Protein 5IDM (pdb70)

Sequence (354 aa):
VQREVLDLGELISEFEVLLRRLLREDVKLITDYGRDLPQVRADKSQLETAVMNLAVNARDAVRAAKGGGVVRIRTARLTRDEAIQLGFPAADGDTAFIEVSDDGPGIPPDVMGKIFDPFFTTKPVGEGTGLGLATVYGIVKQSDGWIHVHSRPNEGAAFRIFLPVYEAPAALEHHHHREVLDLGELISEFEVLLRRLLREDVKLITDYGRDLPQVRADKSQLETAVMNLAVNARDAVRAAKGGGVVRIRTARLTRDEAIQLGFPAADGDTAFIEVSDDGPGIPPDVMGKIFDPFFTTKPVGEGTGLGLATVYGIVKQSDGWIHVHSRPNEGAAFRIFLPVYEAPAALEHHHHHH

Nearest PDB structures (foldseek):
  5idm-assembly2_B  TM=9.413E-01  e=2.848E-35  Caulobacter vibrioides
  5idj-assembly1_A-2  TM=9.824E-01  e=1.987E-29  Caulobacter vibrioides
  8vc9-assembly3_F  TM=8.739E-01  e=3.505E-14  Leptospira interrogans serovar Copenhageni
  8vc9-assembly1_B  TM=8.749E-01  e=7.763E-14  Leptospira interrogans serovar Copenhageni
  8vc9-assembly3_E  TM=8.472E-01  e=2.065E-13  Leptospira interrogans serovar Copenhageni

Structure (mmCIF, N/CA/C/O backbone):
data_5IDM
#
_entry.id   5IDM
#
_cell.length_a   56.280
_cell.length_b   62.110
_cell.length_c   103.890
_cell.angle_alpha   90.000
_cell.angle_beta   90.000
_cell.angle_gamma   90.000
#
_symmetry.space_group_name_H-M   'P 21 21 21'
#
loop_
_entity.id
_entity.type
_entity.pdbx_description
1 polymer 'Cell cycle histidine kinase CckA'
2 non-polymer 'PHOSPHOAMINOPHOSPHONIC ACID-ADENYLATE ESTER'
3 non-polymer 'MAGNESIUM ION'
4 non-polymer "9,9'-[(2R,3R,3aS,5S,7aR,9R,10R,10aS,12S,14aR)-3,5,10,12-tetrahydroxy-5,12-dioxidooctahydro-2H,7H-difuro[3,2-d:3',2'-j][1,3,7,9,2,8]tetraoxadiphosphacyclododecine-2,9-diyl]bis(2-amino-1,9-dihydro-6H-purin-6-one)"
5 water water
#
loop_
_atom_site.group_PDB
_atom_site.id
_atom_site.type_symbol
_atom_site.label_atom_id
_atom_site.label_alt_id
_atom_site.label_comp_id
_atom_site.label_asym_id
_atom_site.label_entity_id
_atom_site.label_seq_id
_atom_site.pdbx_PDB_ins_code
_atom_site.Cartn_x
_atom_site.Cartn_y
_atom_site.Cartn_z
_atom_site.occupancy
_atom_site.B_iso_or_equiv
_atom_site.auth_seq_id
_atom_site.auth_comp_id
_atom_site.auth_asym_id
_atom_site.auth_atom_id
_atom_site.pdbx_PDB_model_num
ATOM 1 N N . VAL A 1 1 ? 1.365 -12.623 -17.939 1.00 48.10 378 VAL A N 1
ATOM 2 C CA . VAL A 1 1 ? 2.784 -12.585 -18.416 1.00 48.59 378 VAL A CA 1
ATOM 3 C C . VAL A 1 1 ? 2.905 -11.662 -19.625 1.00 46.40 378 VAL A C 1
ATOM 4 O O . VAL A 1 1 ? 2.194 -11.832 -20.614 1.00 46.69 378 VAL A O 1
ATOM 8 N N . GLN A 1 2 ? 3.819 -10.697 -19.525 1.00 43.62 379 GLN A N 1
ATOM 9 C CA . GLN A 1 2 ? 4.088 -9.721 -20.577 1.00 40.75 379 GLN A CA 1
ATOM 10 C C . GLN A 1 2 ? 5.572 -9.834 -20.939 1.00 35.40 379 GLN A C 1
ATOM 11 O O . GLN A 1 2 ? 6.387 -8.985 -20.577 1.00 33.87 379 GLN A O 1
ATOM 17 N N . ARG A 1 3 ? 5.923 -10.925 -21.613 1.00 31.45 380 ARG A N 1
ATOM 18 C CA . ARG A 1 3 ? 7.305 -11.128 -22.070 1.00 29.88 380 ARG A CA 1
ATOM 19 C C . ARG A 1 3 ? 7.732 -10.081 -23.064 1.00 26.74 380 ARG A C 1
ATOM 20 O O . ARG A 1 3 ? 6.969 -9.747 -23.970 1.00 25.61 380 ARG A O 1
ATOM 28 N N . GLU A 1 4 ? 8.964 -9.608 -22.916 1.00 23.84 381 GLU A N 1
ATOM 29 C CA . GLU A 1 4 ? 9.574 -8.729 -23.897 1.00 22.82 381 GLU A CA 1
ATOM 30 C C . GLU A 1 4 ? 11.064 -9.015 -24.008 1.00 21.56 381 GLU A C 1
ATOM 31 O O . GLU A 1 4 ? 11.653 -9.689 -23.149 1.00 20.06 381 GLU A O 1
ATOM 37 N N . VAL A 1 5 ? 11.661 -8.493 -25.077 1.00 20.27 382 VAL A N 1
ATOM 38 C CA . VAL A 1 5 ? 13.101 -8.578 -25.297 1.00 19.58 382 VAL A CA 1
ATOM 39 C C . VAL A 1 5 ? 13.752 -7.491 -24.448 1.00 19.07 382 VAL A C 1
ATOM 40 O O . VAL A 1 5 ? 13.401 -6.320 -24.558 1.00 18.08 382 VAL A O 1
ATOM 44 N N . LEU A 1 6 ? 14.698 -7.897 -23.605 1.00 18.45 383 LEU A N 1
ATOM 45 C CA . LEU A 1 6 ? 15.318 -7.021 -22.613 1.00 19.00 383 LEU A CA 1
ATOM 46 C C . LEU A 1 6 ? 16.821 -7.085 -22.733 1.00 18.94 383 LEU A C 1
ATOM 47 O O . LEU A 1 6 ? 17.375 -8.185 -22.797 1.00 18.99 383 LEU A O 1
ATOM 52 N N . ASP A 1 7 ? 17.486 -5.921 -22.721 1.00 19.58 384 ASP A N 1
ATOM 53 C CA . ASP A 1 7 ? 18.941 -5.890 -22.563 1.00 19.97 384 ASP A CA 1
ATOM 54 C C . ASP A 1 7 ? 19.250 -6.109 -21.089 1.00 19.53 384 ASP A C 1
ATOM 55 O O . ASP A 1 7 ? 18.778 -5.360 -20.238 1.00 18.23 384 ASP A O 1
ATOM 60 N N . LEU A 1 8 ? 20.068 -7.121 -20.806 1.00 19.27 385 LEU A N 1
ATOM 61 C CA . LEU A 1 8 ? 20.363 -7.541 -19.438 1.00 19.51 385 LEU A CA 1
ATOM 62 C C . LEU A 1 8 ? 21.065 -6.439 -18.650 1.00 19.23 385 LEU A C 1
ATOM 63 O O . LEU A 1 8 ? 20.780 -6.249 -17.472 1.00 18.36 385 LEU A O 1
ATOM 68 N N . GLY A 1 9 ? 21.979 -5.727 -19.310 1.00 19.20 386 GLY A N 1
ATOM 69 C CA . GLY A 1 9 ? 22.698 -4.604 -18.708 1.00 19.26 386 GLY A CA 1
ATOM 70 C C . GLY A 1 9 ? 21.803 -3.450 -18.340 1.00 19.11 386 GLY A C 1
ATOM 71 O O . GLY A 1 9 ? 21.901 -2.923 -17.239 1.00 18.00 386 GLY A O 1
ATOM 72 N N . GLU A 1 10 ? 20.927 -3.065 -19.265 1.00 19.72 387 GLU A N 1
ATOM 73 C CA . GLU A 1 10 ? 19.979 -1.979 -19.020 1.00 20.20 387 GLU A CA 1
ATOM 74 C C . GLU A 1 10 ? 19.016 -2.344 -17.896 1.00 18.94 387 GLU A C 1
ATOM 75 O O . GLU A 1 10 ? 18.740 -1.537 -17.021 1.00 17.85 387 GLU A O 1
ATOM 81 N N . LEU A 1 11 ? 18.533 -3.580 -17.917 1.00 18.63 388 LEU A N 1
ATOM 82 C CA . LEU A 1 11 ? 17.611 -4.090 -16.903 1.00 18.48 388 LEU A CA 1
ATOM 83 C C . LEU A 1 11 ? 18.148 -3.914 -15.488 1.00 18.12 388 LEU A C 1
ATOM 84 O O . LEU A 1 11 ? 17.462 -3.378 -14.628 1.00 17.70 388 LEU A O 1
ATOM 89 N N . ILE A 1 12 ? 19.369 -4.379 -15.254 1.00 18.20 389 ILE A N 1
ATOM 90 C CA . ILE A 1 12 ? 19.960 -4.348 -13.913 1.00 19.16 389 ILE A CA 1
ATOM 91 C C . ILE A 1 12 ? 20.425 -2.937 -13.547 1.00 19.86 389 ILE A C 1
ATOM 92 O O . ILE A 1 12 ? 20.089 -2.450 -12.463 1.00 21.65 389 ILE A O 1
ATOM 97 N N . SER A 1 13 ? 21.145 -2.262 -14.448 1.00 20.37 390 SER A N 1
ATOM 98 C CA . SER A 1 13 ? 21.658 -0.912 -14.163 1.00 21.60 390 SER A CA 1
ATOM 99 C C . SER A 1 13 ? 20.561 0.096 -13.844 1.00 21.87 390 SER A C 1
ATOM 100 O O . SER A 1 13 ? 20.695 0.875 -12.901 1.00 21.95 390 SER A O 1
ATOM 103 N N . GLU A 1 14 ? 19.467 0.064 -14.596 1.00 22.29 391 GLU A N 1
ATOM 104 C CA . GLU A 1 14 ? 18.350 0.953 -14.308 1.00 23.58 391 GLU A CA 1
ATOM 105 C C . GLU A 1 14 ? 17.692 0.599 -12.973 1.00 23.83 391 GLU A C 1
ATOM 106 O O . GLU A 1 14 ? 17.349 1.473 -12.197 1.00 26.23 391 GLU A O 1
ATOM 112 N N . PHE A 1 15 ? 17.564 -0.686 -12.691 1.00 23.33 392 PHE A N 1
ATOM 113 C CA . PHE A 1 15 ? 16.921 -1.141 -11.474 1.00 23.54 392 PHE A CA 1
ATOM 114 C C . PHE A 1 15 ? 17.784 -0.924 -10.230 1.00 23.32 392 PHE A C 1
ATOM 115 O O . PHE A 1 15 ? 17.253 -0.692 -9.144 1.00 21.53 392 PHE A O 1
ATOM 123 N N . GLU A 1 16 ? 19.105 -1.016 -10.414 1.00 24.14 393 GLU A N 1
ATOM 124 C CA . GLU A 1 16 ? 20.115 -0.729 -9.380 1.00 24.46 393 GLU A CA 1
ATOM 125 C C . GLU A 1 16 ? 19.872 0.573 -8.634 1.00 25.03 393 GLU A C 1
ATOM 126 O O . GLU A 1 16 ? 20.042 0.631 -7.424 1.00 24.38 393 GLU A O 1
ATOM 132 N N . VAL A 1 17 ? 19.463 1.615 -9.352 1.00 25.87 394 VAL A N 1
ATOM 133 C CA . VAL A 1 17 ? 19.247 2.927 -8.748 1.00 26.05 394 VAL A CA 1
ATOM 134 C C . VAL A 1 17 ? 18.106 2.835 -7.731 1.00 25.43 394 VAL A C 1
ATOM 135 O O . VAL A 1 17 ? 18.219 3.319 -6.611 1.00 24.35 394 VAL A O 1
ATOM 139 N N . LEU A 1 18 ? 17.012 2.190 -8.132 1.00 25.54 395 LEU A N 1
ATOM 140 C CA . LEU A 1 18 ? 15.839 1.985 -7.282 1.00 25.11 395 LEU A CA 1
ATOM 141 C C . LEU A 1 18 ? 16.191 1.055 -6.095 1.00 24.03 395 LEU A C 1
ATOM 142 O O . LEU A 1 18 ? 15.782 1.267 -4.950 1.00 23.38 395 LEU A O 1
ATOM 147 N N . LEU A 1 19 ? 17.010 0.048 -6.368 1.00 23.67 396 LEU A N 1
ATOM 148 C CA . LEU A 1 19 ? 17.409 -0.913 -5.346 1.00 23.45 396 LEU A CA 1
ATOM 149 C C . LEU A 1 19 ? 18.253 -0.262 -4.242 1.00 22.84 396 LEU A C 1
ATOM 150 O O . LEU A 1 19 ? 18.067 -0.554 -3.067 1.00 20.97 396 LEU A O 1
ATOM 155 N N . ARG A 1 20 ? 19.166 0.619 -4.635 1.00 22.77 397 ARG A N 1
ATOM 156 C CA . ARG A 1 20 ? 19.987 1.394 -3.693 1.00 23.63 397 ARG A CA 1
ATOM 157 C C . ARG A 1 20 ? 19.165 2.251 -2.741 1.00 24.60 397 ARG A C 1
ATOM 158 O O . ARG A 1 20 ? 19.555 2.404 -1.586 1.00 24.65 397 ARG A O 1
ATOM 166 N N . ARG A 1 21 ? 18.043 2.797 -3.223 1.00 25.45 398 ARG A N 1
ATOM 167 C CA . ARG A 1 21 ? 17.080 3.504 -2.362 1.00 26.31 398 ARG A CA 1
ATOM 168 C C . ARG A 1 21 ? 16.429 2.584 -1.347 1.00 26.33 398 ARG A C 1
ATOM 169 O O . ARG A 1 21 ? 16.265 2.958 -0.191 1.00 28.18 398 ARG A O 1
ATOM 177 N N . LEU A 1 22 ? 16.031 1.397 -1.791 1.00 25.85 399 LEU A N 1
ATOM 178 C CA . LEU A 1 22 ? 15.410 0.411 -0.917 1.00 25.79 399 LEU A CA 1
ATOM 179 C C . LEU A 1 22 ? 16.376 -0.052 0.185 1.00 25.74 399 LEU A C 1
ATOM 180 O O . LEU A 1 22 ? 15.982 -0.153 1.341 1.00 24.52 399 LEU A O 1
ATOM 185 N N . LEU A 1 23 ? 17.634 -0.308 -0.181 1.00 24.81 400 LEU A N 1
ATOM 186 C CA . LEU A 1 23 ? 18.655 -0.792 0.754 1.00 24.92 400 LEU A CA 1
ATOM 187 C C . LEU A 1 23 ? 19.329 0.299 1.625 1.00 24.66 400 LEU A C 1
ATOM 188 O O . LEU A 1 23 ? 19.864 -0.044 2.670 1.00 25.97 400 LEU A O 1
ATOM 193 N N . ARG A 1 24 ? 19.352 1.571 1.193 1.00 24.07 401 ARG A N 1
ATOM 194 C CA . ARG A 1 24 ? 19.934 2.687 1.981 1.00 22.99 401 ARG A CA 1
ATOM 195 C C . ARG A 1 24 ? 21.451 2.445 2.177 1.00 22.40 401 ARG A C 1
ATOM 196 O O . ARG A 1 24 ? 22.111 2.049 1.214 1.00 22.22 401 ARG A O 1
ATOM 204 N N . GLU A 1 25 ? 22.005 2.682 3.376 1.00 20.80 402 GLU A N 1
ATOM 205 C CA . GLU A 1 25 ? 23.359 2.181 3.726 1.00 20.62 402 GLU A CA 1
ATOM 206 C C . GLU A 1 25 ? 23.325 0.984 4.684 1.00 20.19 402 GLU A C 1
ATOM 207 O O . GLU A 1 25 ? 24.195 0.857 5.525 1.00 19.58 402 GLU A O 1
ATOM 213 N N . ASP A 1 26 ? 22.377 0.063 4.508 1.00 19.32 403 ASP A N 1
ATOM 214 C CA . ASP A 1 26 ? 22.326 -1.151 5.328 1.00 19.23 403 ASP A CA 1
ATOM 215 C C . ASP A 1 26 ? 23.439 -2.096 4.865 1.00 17.78 403 ASP A C 1
ATOM 216 O O . ASP A 1 26 ? 23.911 -2.941 5.626 1.00 17.29 403 ASP A O 1
ATOM 221 N N . VAL A 1 27 ? 23.828 -1.950 3.600 1.00 16.25 404 VAL A N 1
ATOM 222 C CA . VAL A 1 27 ? 24.830 -2.777 2.969 1.00 16.03 404 VAL A CA 1
ATOM 223 C C . VAL A 1 27 ? 25.621 -1.865 2.028 1.00 15.48 404 VAL A C 1
ATOM 224 O O . VAL A 1 27 ? 25.153 -0.794 1.641 1.00 15.28 404 VAL A O 1
ATOM 228 N N . LYS A 1 28 ? 26.815 -2.310 1.693 1.00 15.05 405 LYS A N 1
ATOM 229 C CA . LYS A 1 28 ? 27.554 -1.799 0.558 1.00 15.51 405 LYS A CA 1
ATOM 230 C C . LYS A 1 28 ? 27.137 -2.636 -0.641 1.00 14.65 405 LYS A C 1
ATOM 231 O O . LYS A 1 28 ? 27.473 -3.816 -0.697 1.00 13.85 405 LYS A O 1
ATOM 237 N N . LEU A 1 29 ? 26.416 -2.032 -1.595 1.00 13.96 406 LEU A N 1
ATOM 238 C CA . LEU A 1 29 ? 25.925 -2.766 -2.757 1.00 14.09 406 LEU A CA 1
ATOM 239 C C . LEU A 1 29 ? 26.927 -2.519 -3.873 1.00 14.19 406 LEU A C 1
ATOM 240 O O . LEU A 1 29 ? 27.131 -1.370 -4.255 1.00 14.43 406 LEU A O 1
ATOM 245 N N . ILE A 1 30 ? 27.522 -3.585 -4.398 1.00 13.99 407 ILE A N 1
ATOM 246 C CA . ILE A 1 30 ? 28.488 -3.489 -5.492 1.00 14.12 407 ILE A CA 1
ATOM 247 C C . ILE A 1 30 ? 27.958 -4.195 -6.740 1.00 14.38 407 ILE A C 1
ATOM 248 O O . ILE A 1 30 ? 27.016 -5.026 -6.706 1.00 13.64 407 ILE A O 1
ATOM 253 N N . THR A 1 31 ? 28.533 -3.793 -7.861 1.00 15.48 408 THR A N 1
ATOM 254 C CA . THR A 1 31 ? 28.228 -4.417 -9.127 1.00 16.65 408 THR A CA 1
ATOM 255 C C . THR A 1 31 ? 29.435 -4.854 -9.904 1.00 17.07 408 THR A C 1
ATOM 256 O O . THR A 1 31 ? 30.551 -4.355 -9.742 1.00 16.73 408 THR A O 1
ATOM 260 N N . ASP A 1 32 ? 29.141 -5.726 -10.844 1.00 17.54 409 ASP A N 1
ATOM 261 C CA . ASP A 1 32 ? 30.105 -6.291 -11.734 1.00 18.58 409 ASP A CA 1
ATOM 262 C C . ASP A 1 32 ? 29.289 -6.631 -12.991 1.00 18.92 409 ASP A C 1
ATOM 263 O O . ASP A 1 32 ? 28.554 -7.609 -13.008 1.00 18.40 409 ASP A O 1
ATOM 268 N N . TYR A 1 33 ? 29.364 -5.745 -13.987 1.00 18.97 410 TYR A N 1
ATOM 269 C CA . TYR A 1 33 ? 28.701 -5.913 -15.280 1.00 20.05 410 TYR A CA 1
ATOM 270 C C . TYR A 1 33 ? 29.737 -6.448 -16.218 1.00 19.48 410 TYR A C 1
ATOM 271 O O . TYR A 1 33 ? 30.768 -5.813 -16.422 1.00 19.04 410 TYR A O 1
ATOM 280 N N . GLY A 1 34 ? 29.470 -7.618 -16.784 1.00 19.41 411 GLY A N 1
ATOM 281 C CA . GLY A 1 34 ? 30.326 -8.178 -17.814 1.00 19.68 411 GLY A CA 1
ATOM 282 C C . GLY A 1 34 ? 30.224 -7.379 -19.100 1.00 20.50 411 GLY A C 1
ATOM 283 O O . GLY A 1 34 ? 29.355 -6.521 -19.245 1.00 19.59 411 GLY A O 1
ATOM 284 N N . ARG A 1 35 ? 31.129 -7.662 -20.032 1.00 22.51 412 ARG A N 1
ATOM 285 C CA . ARG A 1 35 ? 31.109 -7.029 -21.348 1.00 24.31 412 ARG A CA 1
ATOM 286 C C . ARG A 1 35 ? 30.207 -7.821 -22.299 1.00 22.97 412 ARG A C 1
ATOM 287 O O . ARG A 1 35 ? 29.965 -9.020 -22.097 1.00 22.38 412 ARG A O 1
ATOM 295 N N . ASP A 1 36 ? 29.720 -7.139 -23.337 1.00 22.73 413 ASP A N 1
ATOM 296 C CA . ASP A 1 36 ? 28.948 -7.769 -24.424 1.00 22.89 413 ASP A CA 1
ATOM 297 C C . ASP A 1 36 ? 27.766 -8.557 -23.841 1.00 20.70 413 ASP A C 1
ATOM 298 O O . ASP A 1 36 ? 27.594 -9.752 -24.108 1.00 20.74 413 ASP A O 1
ATOM 303 N N . LEU A 1 37 ? 26.962 -7.874 -23.029 1.00 18.75 414 LEU A N 1
ATOM 304 C CA . LEU A 1 37 ? 25.879 -8.535 -22.315 1.00 17.84 414 LEU A CA 1
ATOM 305 C C . LEU A 1 37 ? 24.788 -8.935 -23.299 1.00 17.22 414 LEU A C 1
ATOM 306 O O . LEU A 1 37 ? 24.518 -8.201 -24.248 1.00 17.05 414 LEU A O 1
ATOM 311 N N . PRO A 1 38 ? 24.173 -10.108 -23.089 1.00 17.11 415 PRO A N 1
ATOM 312 C CA . PRO A 1 38 ? 23.162 -10.590 -24.023 1.00 16.99 415 PRO A CA 1
ATOM 313 C C . PRO A 1 38 ? 21.801 -9.946 -23.783 1.00 17.24 415 PRO A C 1
ATOM 314 O O . PRO A 1 38 ? 21.593 -9.291 -22.760 1.00 16.89 415 PRO A O 1
ATOM 318 N N . GLN A 1 39 ? 20.896 -10.147 -24.738 1.00 17.04 416 GLN A N 1
ATOM 319 C CA . GLN A 1 39 ? 19.484 -9.909 -24.543 1.00 17.05 416 GLN A CA 1
ATOM 320 C C . GLN A 1 39 ? 18.851 -11.190 -24.000 1.00 16.35 416 GLN A C 1
ATOM 321 O O . GLN A 1 39 ? 19.374 -12.291 -24.216 1.00 16.63 416 GLN A O 1
ATOM 327 N N . VAL A 1 40 ? 17.724 -11.033 -23.307 1.00 15.61 417 VAL A N 1
ATOM 328 C CA . VAL A 1 40 ? 16.891 -12.143 -22.844 1.00 15.25 417 VAL A CA 1
ATOM 329 C C . VAL A 1 40 ? 15.424 -11.828 -23.141 1.00 15.52 417 VAL A C 1
ATOM 330 O O . VAL A 1 40 ? 15.083 -10.677 -23.418 1.00 15.41 417 VAL A O 1
ATOM 334 N N . ARG A 1 41 ? 14.572 -12.851 -23.099 1.00 16.20 418 ARG A N 1
ATOM 335 C CA . ARG A 1 41 ? 13.125 -12.680 -23.224 1.00 16.83 418 ARG A CA 1
ATOM 336 C C . ARG A 1 41 ? 12.485 -13.068 -21.917 1.00 15.97 418 ARG A C 1
ATOM 337 O O . ARG A 1 41 ? 12.555 -14.225 -21.495 1.00 14.93 418 ARG A O 1
ATOM 345 N N . ALA A 1 42 ? 11.859 -12.090 -21.274 1.00 15.21 419 ALA A N 1
ATOM 346 C CA . ALA A 1 42 ? 11.273 -12.295 -19.970 1.00 14.70 419 ALA A CA 1
ATOM 347 C C . ALA A 1 42 ? 10.280 -11.200 -19.662 1.00 14.50 419 ALA A C 1
ATOM 348 O O . ALA A 1 42 ? 10.208 -10.178 -20.359 1.00 14.14 419 ALA A O 1
ATOM 350 N N . ASP A 1 43 ? 9.504 -11.433 -18.617 1.00 14.20 420 ASP A N 1
ATOM 351 C CA . ASP A 1 43 ? 8.620 -10.419 -18.081 1.00 14.50 420 ASP A CA 1
ATOM 352 C C . ASP A 1 43 ? 9.502 -9.533 -17.192 1.00 14.36 420 ASP A C 1
ATOM 353 O O . ASP A 1 43 ? 10.048 -10.009 -16.185 1.00 13.38 420 ASP A O 1
ATOM 358 N N . LYS A 1 44 ? 9.640 -8.262 -17.575 1.00 14.32 421 LYS A N 1
ATOM 359 C CA . LYS A 1 44 ? 10.533 -7.326 -16.880 1.00 14.79 421 LYS A CA 1
ATOM 360 C C . LYS A 1 44 ? 10.201 -7.161 -15.392 1.00 13.78 421 LYS A C 1
ATOM 361 O O . LYS A 1 44 ? 11.104 -7.238 -14.551 1.00 12.74 421 LYS A O 1
ATOM 367 N N . SER A 1 45 ? 8.930 -6.931 -15.077 1.00 13.61 422 SER A N 1
ATOM 368 C CA . SER A 1 45 ? 8.528 -6.696 -13.689 1.00 13.80 422 SER A CA 1
ATOM 369 C C . SER A 1 45 ? 8.746 -7.944 -12.830 1.00 13.19 422 SER A C 1
ATOM 370 O O . SER A 1 45 ? 9.086 -7.828 -11.653 1.00 12.61 422 SER A O 1
ATOM 373 N N . GLN A 1 46 ? 8.564 -9.125 -13.424 1.00 12.96 423 GLN A N 1
ATOM 374 C CA . GLN A 1 46 ? 8.853 -10.383 -12.722 1.00 13.44 423 GLN A CA 1
ATOM 375 C C . GLN A 1 46 ? 10.350 -10.545 -12.436 1.00 12.68 423 GLN A C 1
ATOM 376 O O . GLN A 1 46 ? 10.719 -10.851 -11.301 1.00 12.37 423 GLN A O 1
ATOM 382 N N . LEU A 1 47 ? 11.220 -10.289 -13.418 1.00 12.08 424 LEU A N 1
ATOM 383 C CA . LEU A 1 47 ? 12.671 -10.365 -13.153 1.00 12.10 424 LEU A CA 1
ATOM 384 C C . LEU A 1 47 ? 13.124 -9.368 -12.105 1.00 11.80 424 LEU A C 1
ATOM 385 O O . LEU A 1 47 ? 13.960 -9.688 -11.249 1.00 11.43 424 LEU A O 1
ATOM 390 N N . GLU A 1 48 ? 12.572 -8.159 -12.166 1.00 11.52 425 GLU A N 1
ATOM 391 C CA . GLU A 1 48 ? 12.853 -7.147 -11.148 1.00 11.77 425 GLU A CA 1
ATOM 392 C C . GLU A 1 48 ? 12.449 -7.639 -9.752 1.00 11.23 425 GLU A C 1
ATOM 393 O O . GLU A 1 48 ? 13.209 -7.471 -8.791 1.00 10.86 425 GLU A O 1
ATOM 399 N N . THR A 1 49 ? 11.271 -8.257 -9.654 1.00 10.57 426 THR A N 1
ATOM 400 C CA . THR A 1 49 ? 10.795 -8.828 -8.385 1.00 10.42 426 THR A CA 1
ATOM 401 C C . THR A 1 49 ? 11.764 -9.891 -7.887 1.00 9.72 426 THR A C 1
ATOM 402 O O . THR A 1 49 ? 12.120 -9.885 -6.713 1.00 9.78 426 THR A O 1
ATOM 406 N N . ALA A 1 50 ? 12.188 -10.786 -8.778 1.00 9.47 427 ALA A N 1
ATOM 407 C CA . ALA A 1 50 ? 13.132 -11.846 -8.408 1.00 9.25 427 ALA A CA 1
ATOM 408 C C . ALA A 1 50 ? 14.452 -11.290 -7.876 1.00 9.09 427 ALA A C 1
ATOM 409 O O . ALA A 1 50 ? 14.921 -11.701 -6.819 1.00 9.09 427 ALA A O 1
ATOM 411 N N . VAL A 1 51 ? 15.031 -10.336 -8.599 1.00 9.08 428 VAL A N 1
ATOM 412 C CA . VAL A 1 51 ? 16.280 -9.687 -8.171 1.00 9.22 428 VAL A CA 1
ATOM 413 C C . VAL A 1 51 ? 16.093 -8.954 -6.829 1.00 9.19 428 VAL A C 1
ATOM 414 O O . VAL A 1 51 ? 16.931 -9.034 -5.939 1.00 8.90 428 VAL A O 1
ATOM 418 N N . MET A 1 52 ? 14.986 -8.241 -6.704 1.00 9.51 429 MET A N 1
ATOM 419 C CA . MET A 1 52 ? 14.671 -7.514 -5.482 1.00 10.07 429 MET A CA 1
ATOM 420 C C . MET A 1 52 ? 14.580 -8.452 -4.267 1.00 8.94 429 MET A C 1
ATOM 421 O O . MET A 1 52 ? 15.136 -8.157 -3.210 1.00 8.32 429 MET A O 1
ATOM 426 N N . ASN A 1 53 ? 13.880 -9.579 -4.435 1.00 7.95 430 ASN A N 1
ATOM 427 C CA . ASN A 1 53 ? 13.726 -10.550 -3.355 1.00 7.44 430 ASN A CA 1
ATOM 428 C C . ASN A 1 53 ? 15.072 -11.123 -2.925 1.00 7.06 430 ASN A C 1
ATOM 429 O O . ASN A 1 53 ? 15.325 -11.275 -1.734 1.00 6.79 430 ASN A O 1
ATOM 434 N N . LEU A 1 54 ? 15.936 -11.418 -3.893 1.00 6.70 431 LEU A N 1
ATOM 435 C CA . LEU A 1 54 ? 17.300 -11.873 -3.594 1.00 6.70 431 LEU A CA 1
ATOM 436 C C . LEU A 1 54 ? 18.118 -10.792 -2.877 1.00 6.71 431 LEU A C 1
ATOM 437 O O . LEU A 1 54 ? 18.777 -11.072 -1.888 1.00 6.64 431 LEU A O 1
ATOM 442 N N . ALA A 1 55 ? 18.059 -9.566 -3.382 1.00 6.69 432 ALA A N 1
ATOM 443 C CA . ALA A 1 55 ? 18.814 -8.450 -2.788 1.00 6.79 432 ALA A CA 1
ATOM 444 C C . ALA A 1 55 ? 18.411 -8.170 -1.329 1.00 6.85 432 ALA A C 1
ATOM 445 O O . ALA A 1 55 ? 19.286 -7.968 -0.484 1.00 6.73 432 ALA A O 1
ATOM 447 N N . VAL A 1 56 ? 17.107 -8.182 -1.036 1.00 6.87 433 VAL A N 1
ATOM 448 C CA . VAL A 1 56 ? 16.650 -7.981 0.358 1.00 7.02 433 VAL A CA 1
ATOM 449 C C . VAL A 1 56 ? 17.074 -9.143 1.269 1.00 6.77 433 VAL A C 1
ATOM 450 O O . VAL A 1 56 ? 17.466 -8.916 2.406 1.00 6.48 433 VAL A O 1
ATOM 454 N N . ASN A 1 57 ? 17.044 -10.377 0.752 1.00 6.58 434 ASN A N 1
ATOM 455 C CA . ASN A 1 57 ? 17.582 -11.527 1.495 1.00 6.50 434 ASN A CA 1
ATOM 456 C C . ASN A 1 57 ? 19.056 -11.351 1.830 1.00 6.79 434 ASN A C 1
ATOM 457 O O . ASN A 1 57 ? 19.485 -11.684 2.945 1.00 6.67 434 ASN A O 1
ATOM 462 N N . ALA A 1 58 ? 19.829 -10.865 0.857 1.00 7.13 435 ALA A N 1
ATOM 463 C CA . ALA A 1 58 ? 21.247 -10.594 1.080 1.00 7.59 435 ALA A CA 1
ATOM 464 C C . ALA A 1 58 ? 21.425 -9.535 2.169 1.00 8.20 435 ALA A C 1
ATOM 465 O O . ALA A 1 58 ? 22.251 -9.697 3.077 1.00 7.80 435 ALA A O 1
ATOM 467 N N . ARG A 1 59 ? 20.632 -8.468 2.083 1.00 9.13 436 ARG A N 1
ATOM 468 C CA . ARG A 1 59 ? 20.633 -7.440 3.130 1.00 10.43 436 ARG A CA 1
ATOM 469 C C . ARG A 1 59 ? 20.305 -8.008 4.512 1.00 10.24 436 ARG A C 1
ATOM 470 O O . ARG A 1 59 ? 21.012 -7.730 5.490 1.00 10.18 436 ARG A O 1
ATOM 478 N N . ASP A 1 60 ? 19.241 -8.801 4.591 1.00 10.04 437 ASP A N 1
ATOM 479 C CA . ASP A 1 60 ? 18.870 -9.469 5.843 1.00 10.11 437 ASP A CA 1
ATOM 480 C C . ASP A 1 60 ? 20.034 -10.293 6.413 1.00 10.05 437 ASP A C 1
ATOM 481 O O . ASP A 1 60 ? 20.339 -10.218 7.613 1.00 9.64 437 ASP A O 1
ATOM 486 N N . ALA A 1 61 ? 20.666 -11.079 5.540 1.00 9.77 438 ALA A N 1
ATOM 487 C CA . ALA A 1 61 ? 21.751 -11.972 5.925 1.00 9.97 438 ALA A CA 1
ATOM 488 C C . ALA A 1 61 ? 22.955 -11.224 6.519 1.00 10.28 438 ALA A C 1
ATOM 489 O O . ALA A 1 61 ? 23.538 -11.698 7.494 1.00 10.60 438 ALA A O 1
ATOM 491 N N . VAL A 1 62 ? 23.282 -10.052 5.967 1.00 10.22 439 VAL A N 1
ATOM 492 C CA . VAL A 1 62 ? 24.447 -9.280 6.437 1.00 10.77 439 VAL A CA 1
ATOM 493 C C . VAL A 1 62 ? 24.105 -8.129 7.410 1.00 11.40 439 VAL A C 1
ATOM 494 O O . VAL A 1 62 ? 24.980 -7.333 7.739 1.00 10.85 439 VAL A O 1
ATOM 498 N N . ARG A 1 63 ? 22.857 -8.060 7.884 1.00 12.80 440 ARG A N 1
ATOM 499 C CA . ARG A 1 63 ? 22.437 -7.029 8.896 1.00 14.51 440 ARG A CA 1
ATOM 500 C C . ARG A 1 63 ? 23.346 -6.883 10.110 1.00 13.62 440 ARG A C 1
ATOM 501 O O . ARG A 1 63 ? 23.613 -5.764 10.565 1.00 13.22 440 ARG A O 1
ATOM 509 N N . ALA A 1 64 ? 23.804 -8.008 10.645 1.00 13.25 441 ALA A N 1
ATOM 510 C CA . ALA A 1 64 ? 24.613 -8.000 11.866 1.00 13.18 441 ALA A CA 1
ATOM 511 C C . ALA A 1 64 ? 25.938 -7.243 11.687 1.00 12.54 441 ALA A C 1
ATOM 512 O O . ALA A 1 64 ? 26.524 -6.779 12.665 1.00 12.29 441 ALA A O 1
ATOM 514 N N . ALA A 1 65 ? 26.391 -7.093 10.443 1.00 12.06 442 ALA A N 1
ATOM 515 C CA . ALA A 1 65 ? 27.566 -6.278 10.139 1.00 12.00 442 ALA A CA 1
ATOM 516 C C . ALA A 1 65 ? 27.330 -4.757 10.244 1.00 12.18 442 ALA A C 1
ATOM 517 O O . ALA A 1 65 ? 28.295 -3.992 10.133 1.00 11.82 442 ALA A O 1
ATOM 519 N N . LYS A 1 66 ? 26.068 -4.330 10.403 1.00 12.24 443 LYS A N 1
ATOM 520 C CA . LYS A 1 66 ? 25.685 -2.942 10.705 1.00 12.47 443 LYS A CA 1
ATOM 521 C C . LYS A 1 66 ? 26.346 -1.906 9.789 1.00 11.77 443 LYS A C 1
ATOM 522 O O . LYS A 1 66 ? 27.005 -0.974 10.257 1.00 12.16 443 LYS A O 1
ATOM 528 N N . GLY A 1 67 ? 26.183 -2.094 8.484 1.00 10.60 444 GLY A N 1
ATOM 529 C CA . GLY A 1 67 ? 26.748 -1.201 7.484 1.00 10.16 444 GLY A CA 1
ATOM 530 C C . GLY A 1 67 ? 27.933 -1.761 6.715 1.00 9.49 444 GLY A C 1
ATOM 531 O O . GLY A 1 67 ? 28.217 -1.300 5.631 1.00 9.87 444 GLY A O 1
ATOM 532 N N . GLY A 1 68 ? 28.629 -2.750 7.256 1.00 9.05 445 GLY A N 1
ATOM 533 C CA . GLY A 1 68 ? 29.825 -3.295 6.594 1.00 8.72 445 GLY A CA 1
ATOM 534 C C . GLY A 1 68 ? 29.606 -4.472 5.649 1.00 8.46 445 GLY A C 1
ATOM 535 O O . GLY A 1 68 ? 30.520 -4.824 4.909 1.00 8.39 445 GLY A O 1
ATOM 536 N N . GLY A 1 69 ? 28.416 -5.089 5.658 1.00 8.07 446 GLY A N 1
ATOM 537 C CA . GLY A 1 69 ? 28.164 -6.281 4.835 1.00 7.93 446 GLY A CA 1
ATOM 538 C C . GLY A 1 69 ? 28.117 -5.874 3.382 1.00 7.98 446 GLY A C 1
ATOM 539 O O . GLY A 1 69 ? 27.792 -4.723 3.066 1.00 8.01 446 GLY A O 1
ATOM 540 N N . VAL A 1 70 ? 28.468 -6.804 2.502 1.00 7.91 447 VAL A N 1
ATOM 541 C CA . VAL A 1 70 ? 28.609 -6.511 1.081 1.00 7.90 447 VAL A CA 1
ATOM 542 C C . VAL A 1 70 ? 27.671 -7.419 0.315 1.00 7.94 447 VAL A C 1
ATOM 543 O O . VAL A 1 70 ? 27.659 -8.618 0.549 1.00 7.94 447 VAL A O 1
ATOM 547 N N . VAL A 1 71 ? 26.914 -6.822 -0.597 1.00 7.88 448 VAL A N 1
ATOM 548 C CA . VAL A 1 71 ? 26.020 -7.553 -1.498 1.00 7.91 448 VAL A CA 1
ATOM 549 C C . VAL A 1 71 ? 26.472 -7.158 -2.887 1.00 7.99 448 VAL A C 1
ATOM 550 O O . VAL A 1 71 ? 26.667 -5.965 -3.145 1.00 8.08 448 VAL A O 1
ATOM 554 N N . ARG A 1 72 ? 26.666 -8.141 -3.763 1.00 8.06 449 ARG A N 1
ATOM 555 C CA . ARG A 1 72 ? 27.026 -7.884 -5.147 1.00 8.36 449 ARG A CA 1
ATOM 556 C C . ARG A 1 72 ? 25.949 -8.404 -6.078 1.00 8.42 449 ARG A C 1
ATOM 557 O O . ARG A 1 72 ? 25.483 -9.532 -5.920 1.00 7.94 449 ARG A O 1
ATOM 565 N N . ILE A 1 73 ? 25.600 -7.586 -7.068 1.00 8.51 450 ILE A N 1
ATOM 566 C CA . ILE A 1 73 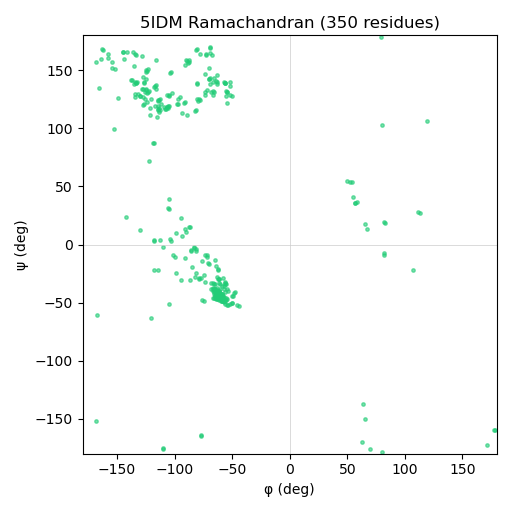? 24.806 -8.022 -8.205 1.00 8.82 450 ILE A CA 1
ATOM 567 C C . ILE A 1 73 ? 25.750 -8.103 -9.400 1.00 8.95 450 ILE A C 1
ATOM 568 O O . ILE A 1 73 ? 26.330 -7.096 -9.806 1.00 8.80 450 ILE A O 1
ATOM 573 N N . ARG A 1 74 ? 25.898 -9.296 -9.957 1.00 9.17 451 ARG A N 1
ATOM 574 C CA . ARG A 1 74 ? 26.803 -9.533 -11.081 1.00 9.55 451 ARG A CA 1
ATOM 575 C C . ARG A 1 74 ? 26.005 -9.989 -12.302 1.00 9.58 451 ARG A C 1
ATOM 576 O O . ARG A 1 74 ? 25.085 -10.798 -12.188 1.00 8.90 451 ARG A O 1
ATOM 584 N N . THR A 1 75 ? 26.339 -9.434 -13.461 1.00 9.81 452 THR A N 1
ATOM 585 C CA . THR A 1 75 ? 25.754 -9.868 -14.736 1.00 10.24 452 THR A CA 1
ATOM 586 C C . THR A 1 75 ? 26.825 -10.250 -15.718 1.00 10.33 452 THR A C 1
ATOM 587 O O . THR A 1 75 ? 27.907 -9.658 -15.709 1.00 10.34 452 THR A O 1
ATOM 591 N N . ALA A 1 76 ? 26.514 -11.211 -16.586 1.00 10.32 453 ALA A N 1
ATOM 592 C CA . ALA A 1 76 ? 27.487 -11.650 -17.569 1.00 10.68 453 ALA A CA 1
ATOM 593 C C . ALA A 1 76 ? 26.863 -12.438 -18.698 1.00 11.27 453 ALA A C 1
ATOM 594 O O . ALA A 1 76 ? 25.743 -12.949 -18.579 1.00 10.50 453 ALA A O 1
ATOM 596 N N . ARG A 1 77 ? 27.600 -12.486 -19.803 1.00 12.16 454 ARG A N 1
ATOM 597 C CA . ARG A 1 77 ? 27.452 -13.540 -20.797 1.00 13.35 454 ARG A CA 1
ATOM 598 C C . ARG A 1 77 ? 28.436 -14.626 -20.409 1.00 13.30 454 ARG A C 1
ATOM 599 O O . ARG A 1 77 ? 29.634 -14.361 -20.292 1.00 14.90 454 ARG A O 1
ATOM 607 N N . LEU A 1 78 ? 27.939 -15.833 -20.176 1.00 12.61 455 LEU A N 1
ATOM 608 C CA . LEU A 1 78 ? 28.791 -16.967 -19.856 1.00 12.36 455 LEU A CA 1
ATOM 609 C C . LEU A 1 78 ? 28.908 -17.870 -21.072 1.00 12.63 455 LEU A C 1
ATOM 610 O O . LEU A 1 78 ? 27.970 -17.992 -21.850 1.00 12.21 455 LEU A O 1
ATOM 615 N N . THR A 1 79 ? 30.060 -18.513 -21.209 1.00 13.16 456 THR A N 1
ATOM 616 C CA . THR A 1 79 ? 30.205 -19.619 -22.144 1.00 13.88 456 THR A CA 1
ATOM 617 C C . THR A 1 79 ? 29.459 -20.813 -21.564 1.00 14.47 456 THR A C 1
ATOM 618 O O . THR A 1 79 ? 29.151 -20.838 -20.357 1.00 14.48 456 THR A O 1
ATOM 622 N N . ARG A 1 80 ? 29.190 -21.806 -22.409 1.00 15.29 457 ARG A N 1
ATOM 623 C CA . ARG A 1 80 ? 28.608 -23.074 -21.956 1.00 16.39 457 ARG A CA 1
ATOM 624 C C . ARG A 1 80 ? 29.376 -23.656 -20.768 1.00 15.74 457 ARG A C 1
ATOM 625 O O . ARG A 1 80 ? 28.773 -24.009 -19.746 1.00 14.96 457 ARG A O 1
ATOM 633 N N . ASP A 1 81 ? 30.696 -23.745 -20.902 1.00 15.05 458 ASP A N 1
ATOM 634 C CA . ASP A 1 81 ? 31.528 -24.342 -19.857 1.00 14.90 458 ASP A CA 1
ATOM 635 C C . ASP A 1 81 ? 31.487 -23.562 -18.548 1.00 14.04 458 ASP A C 1
ATOM 636 O O . ASP A 1 81 ? 31.433 -24.166 -17.475 1.00 13.52 458 ASP A O 1
ATOM 641 N N . GLU A 1 82 ? 31.516 -22.235 -18.637 1.00 13.14 459 GLU A N 1
ATOM 642 C CA . GLU A 1 82 ? 31.401 -21.381 -17.441 1.00 12.69 459 GLU A CA 1
ATOM 643 C C . GLU A 1 82 ? 30.071 -21.583 -16.722 1.00 12.18 459 GLU A C 1
ATOM 644 O O . GLU A 1 82 ? 30.041 -21.670 -15.491 1.00 11.57 459 GLU A O 1
ATOM 650 N N . ALA A 1 83 ? 28.986 -21.686 -17.496 1.00 11.69 460 ALA A N 1
ATOM 651 C CA . ALA A 1 83 ? 27.655 -21.899 -16.931 1.00 11.65 460 ALA A CA 1
ATOM 652 C C . ALA A 1 83 ? 27.573 -23.244 -16.201 1.00 11.82 460 ALA A C 1
ATOM 653 O O . ALA A 1 83 ? 27.032 -23.317 -15.098 1.00 11.03 460 ALA A O 1
ATOM 655 N N . ILE A 1 84 ? 28.133 -24.300 -16.800 1.00 12.04 461 ILE A N 1
ATOM 656 C CA . ILE A 1 84 ? 28.171 -25.612 -16.139 1.00 12.57 461 ILE A CA 1
ATOM 657 C C . ILE A 1 84 ? 28.968 -25.514 -14.842 1.00 12.63 461 ILE A C 1
ATOM 658 O O . ILE A 1 84 ? 28.558 -26.030 -13.798 1.00 12.63 461 ILE A O 1
ATOM 663 N N . GLN A 1 85 ? 30.133 -24.890 -14.931 1.00 12.75 462 GLN A N 1
ATOM 664 C CA . GLN A 1 85 ? 31.013 -24.684 -13.784 1.00 13.60 462 GLN A CA 1
ATOM 665 C C . GLN A 1 85 ? 30.332 -23.915 -12.618 1.00 12.70 462 GLN A C 1
ATOM 666 O O . GLN A 1 85 ? 30.505 -24.268 -11.449 1.00 12.25 462 GLN A O 1
ATOM 672 N N . LEU A 1 86 ? 29.518 -22.927 -12.969 1.00 11.57 463 LEU A N 1
ATOM 673 C CA . LEU A 1 86 ? 28.773 -22.103 -12.005 1.00 11.34 463 LEU A CA 1
ATOM 674 C C . LEU A 1 86 ? 27.438 -22.717 -11.511 1.00 10.94 463 LEU A C 1
ATOM 675 O O . LEU A 1 86 ? 26.752 -22.126 -10.670 1.00 10.39 463 LEU A O 1
ATOM 680 N N . GLY A 1 87 ? 27.080 -23.894 -12.027 1.00 10.88 464 GLY A N 1
ATOM 681 C CA . GLY A 1 87 ? 25.983 -24.715 -11.497 1.00 11.30 464 GLY A CA 1
ATOM 682 C C . GLY A 1 87 ? 24.741 -24.865 -12.354 1.00 11.61 464 GLY A C 1
ATOM 683 O O . GLY A 1 87 ? 23.666 -25.120 -11.819 1.00 11.64 464 GLY A O 1
ATOM 684 N N . PHE A 1 88 ? 24.892 -24.772 -13.680 1.00 12.17 465 PHE A N 1
ATOM 685 C CA . PHE A 1 88 ? 23.802 -25.008 -14.635 1.00 12.54 465 PHE A CA 1
ATOM 686 C C . PHE A 1 88 ? 24.203 -26.207 -15.510 1.00 12.86 465 PHE A C 1
ATOM 687 O O . PHE A 1 88 ? 24.799 -26.021 -16.567 1.00 12.85 465 PHE A O 1
ATOM 695 N N . PRO A 1 89 ? 23.882 -27.433 -15.053 1.00 13.60 466 PRO A N 1
ATOM 696 C CA . PRO A 1 89 ? 24.391 -28.635 -15.734 1.00 14.16 466 PRO A CA 1
ATOM 697 C C . PRO A 1 89 ? 23.968 -28.778 -17.199 1.00 14.66 466 PRO A C 1
ATOM 698 O O . PRO A 1 89 ?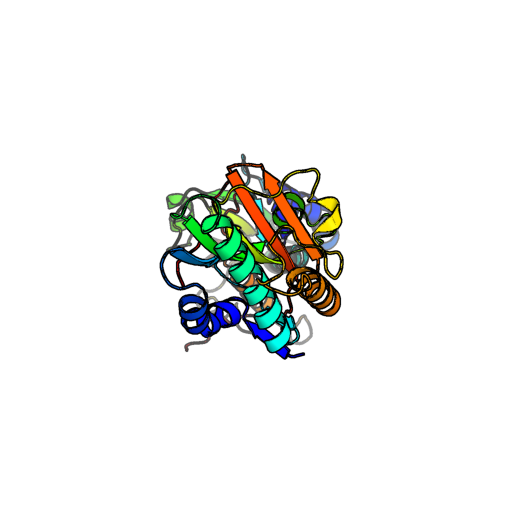 24.756 -29.260 -18.001 1.00 15.20 466 PRO A O 1
ATOM 702 N N . ALA A 1 90 ? 22.759 -28.326 -17.538 1.00 15.17 467 ALA A N 1
ATOM 703 C CA . ALA A 1 90 ? 22.200 -28.487 -18.882 1.00 15.60 467 ALA A CA 1
ATOM 704 C C . ALA A 1 90 ? 22.498 -27.322 -19.846 1.00 15.88 467 ALA A C 1
ATOM 705 O O . ALA A 1 90 ? 21.892 -27.235 -20.922 1.00 15.99 467 ALA A O 1
ATOM 707 N N . ALA A 1 91 ? 23.434 -26.437 -19.492 1.00 15.93 468 ALA A N 1
ATOM 708 C CA . ALA A 1 91 ? 23.832 -25.355 -20.391 1.00 16.52 468 ALA A CA 1
ATOM 709 C C . ALA A 1 91 ? 24.256 -25.920 -21.754 1.00 17.53 468 ALA A C 1
ATOM 710 O O . ALA A 1 91 ? 25.043 -26.871 -21.809 1.00 18.43 468 ALA A O 1
ATOM 712 N N . ASP A 1 92 ? 23.721 -25.341 -22.827 1.00 18.86 469 ASP A N 1
ATOM 713 C CA . ASP A 1 92 ? 23.965 -25.821 -24.197 1.00 20.85 469 ASP A CA 1
ATOM 714 C C . ASP A 1 92 ? 24.666 -24.812 -25.128 1.00 19.80 469 ASP A C 1
ATOM 715 O O . ASP A 1 92 ? 24.918 -25.111 -26.296 1.00 20.11 469 ASP A O 1
ATOM 720 N N . GLY A 1 93 ? 25.029 -23.646 -24.600 1.00 17.76 470 GLY A N 1
ATOM 721 C CA . GLY A 1 93 ? 25.713 -22.611 -25.375 1.00 17.02 470 GLY A CA 1
ATOM 722 C C . GLY A 1 93 ? 25.917 -21.389 -24.501 1.00 15.92 470 GLY A C 1
ATOM 723 O O . GLY A 1 93 ? 25.863 -21.514 -23.269 1.00 15.99 470 GLY A O 1
ATOM 724 N N . ASP A 1 94 ? 26.132 -20.222 -25.115 1.00 14.55 471 ASP A N 1
ATOM 725 C CA . ASP A 1 94 ? 26.248 -18.967 -24.356 1.00 14.11 471 ASP A CA 1
ATOM 726 C C . ASP A 1 94 ? 24.986 -18.772 -23.513 1.00 12.56 471 ASP A C 1
ATOM 727 O O . ASP A 1 94 ? 23.894 -19.025 -23.990 1.00 11.46 471 ASP A O 1
ATOM 732 N N . THR A 1 95 ? 25.156 -18.318 -22.273 1.00 11.49 472 THR A N 1
ATOM 733 C CA . THR A 1 95 ? 24.072 -18.229 -21.293 1.00 10.79 472 THR A CA 1
ATOM 734 C C . THR A 1 95 ? 24.088 -16.858 -20.585 1.00 10.19 472 THR A C 1
ATOM 735 O O . THR A 1 95 ? 25.159 -16.340 -20.255 1.00 10.08 472 THR A O 1
ATOM 739 N N . ALA A 1 96 ? 22.904 -16.281 -20.367 1.00 9.36 473 ALA A N 1
ATOM 740 C CA . ALA A 1 96 ? 22.772 -15.025 -19.621 1.00 9.05 473 ALA A CA 1
ATOM 741 C C . ALA A 1 96 ? 22.837 -15.336 -18.134 1.00 8.69 473 ALA A C 1
ATOM 742 O O . ALA A 1 96 ? 22.220 -16.304 -17.683 1.00 8.84 473 ALA A O 1
ATOM 744 N N . PHE A 1 97 ? 23.533 -14.491 -17.376 1.00 8.05 474 PHE A N 1
ATOM 745 C CA . PHE A 1 97 ? 23.828 -14.754 -15.958 1.00 7.65 474 PHE A CA 1
ATOM 746 C C . PHE A 1 97 ? 23.450 -13.534 -15.132 1.00 7.52 474 PHE A C 1
ATOM 747 O O . PHE A 1 97 ? 23.867 -12.425 -15.452 1.00 7.34 474 PHE A O 1
ATOM 755 N N . ILE A 1 98 ? 22.652 -13.756 -14.087 1.00 7.34 475 ILE A N 1
ATOM 756 C CA . ILE A 1 98 ? 22.383 -12.745 -13.054 1.00 7.33 475 ILE A CA 1
ATOM 757 C C . ILE A 1 98 ? 22.681 -13.419 -11.713 1.00 7.14 475 ILE A C 1
ATOM 758 O O . ILE A 1 98 ? 22.152 -14.498 -11.428 1.00 7.04 475 ILE A O 1
ATOM 763 N N . GLU A 1 99 ? 23.525 -12.804 -10.896 1.00 7.00 476 GLU A N 1
ATOM 764 C CA . GLU A 1 99 ? 23.904 -13.412 -9.624 1.00 7.14 476 GLU A CA 1
ATOM 765 C C . GLU A 1 99 ? 23.847 -12.389 -8.504 1.00 7.02 476 GLU A C 1
ATOM 766 O O . GLU A 1 99 ? 24.450 -11.318 -8.610 1.00 6.99 476 GLU A O 1
ATOM 772 N N . VAL A 1 100 ? 23.161 -12.746 -7.425 1.00 6.67 477 VAL A N 1
ATOM 773 C CA . VAL A 1 100 ? 23.134 -11.925 -6.222 1.00 6.57 477 VAL A CA 1
ATOM 774 C C . VAL A 1 100 ? 23.932 -12.666 -5.163 1.00 6.48 477 VAL A C 1
ATOM 775 O O . VAL A 1 100 ? 23.611 -13.782 -4.806 1.00 6.17 477 VAL A O 1
ATOM 779 N N . SER A 1 101 ? 24.999 -12.036 -4.704 1.00 6.60 478 SER A N 1
ATOM 780 C CA . SER A 1 101 ? 25.953 -12.643 -3.787 1.00 6.75 478 SER A CA 1
ATOM 781 C C . SER A 1 101 ? 26.109 -11.786 -2.563 1.00 6.74 478 SER A C 1
ATOM 782 O O . SER A 1 101 ? 26.074 -10.576 -2.678 1.00 6.67 478 SER A O 1
ATOM 785 N N . ASP A 1 102 ? 26.406 -12.411 -1.437 1.00 6.91 479 ASP A N 1
ATOM 786 C CA . ASP A 1 102 ? 26.747 -11.676 -0.219 1.00 7.25 479 ASP A CA 1
ATOM 787 C C . ASP A 1 102 ? 27.860 -12.348 0.561 1.00 7.46 479 ASP A C 1
ATOM 788 O O . ASP A 1 102 ? 28.217 -13.492 0.298 1.00 7.23 479 ASP A O 1
ATOM 793 N N . ASP A 1 103 ? 28.428 -11.605 1.508 1.00 7.85 480 ASP A N 1
ATOM 794 C CA . ASP A 1 103 ? 29.468 -12.133 2.376 1.00 8.31 480 ASP A CA 1
ATOM 795 C C . ASP A 1 103 ? 28.929 -12.428 3.778 1.00 8.79 480 ASP A C 1
ATOM 796 O O . ASP A 1 103 ? 29.647 -12.339 4.757 1.00 8.74 480 ASP A O 1
ATOM 801 N N . GLY A 1 104 ? 27.649 -12.778 3.856 1.00 9.34 481 GLY A N 1
ATOM 802 C CA . GLY A 1 104 ? 27.005 -13.075 5.116 1.00 9.86 481 GLY A CA 1
ATOM 803 C C . GLY A 1 104 ? 27.369 -14.448 5.643 1.00 10.55 481 GLY A C 1
ATOM 804 O O . GLY A 1 104 ? 28.328 -15.068 5.185 1.00 10.29 481 GLY A O 1
ATOM 805 N N . PRO A 1 105 ? 26.590 -14.951 6.607 1.00 11.64 482 PRO A N 1
ATOM 806 C CA . PRO A 1 105 ? 26.896 -16.230 7.255 1.00 12.02 482 PRO A CA 1
ATOM 807 C C . PRO A 1 105 ? 26.667 -17.484 6.407 1.00 12.65 482 PRO A C 1
ATOM 808 O O . PRO A 1 105 ? 27.080 -18.562 6.814 1.00 12.63 482 PRO A O 1
ATOM 812 N N . GLY A 1 106 ? 26.010 -17.350 5.255 1.00 12.68 483 GLY A N 1
ATOM 813 C CA . GLY A 1 106 ? 25.751 -18.488 4.402 1.00 12.56 483 GLY A CA 1
ATOM 814 C C . GLY A 1 106 ? 24.579 -19.316 4.897 1.00 12.59 483 GLY A C 1
ATOM 815 O O . GLY A 1 106 ? 23.976 -19.017 5.927 1.00 12.64 483 GLY A O 1
ATOM 816 N N . ILE A 1 107 ? 24.261 -20.357 4.147 1.00 12.33 484 ILE A N 1
ATOM 817 C CA . ILE A 1 107 ? 23.066 -21.150 4.385 1.00 12.50 484 ILE A CA 1
ATOM 818 C C . ILE A 1 107 ? 23.491 -22.468 5.013 1.00 12.99 484 ILE A C 1
ATOM 819 O O . ILE A 1 107 ? 24.264 -23.198 4.393 1.00 12.85 484 ILE A O 1
ATOM 824 N N . PRO A 1 108 ? 23.013 -22.766 6.239 1.00 13.76 485 PRO A N 1
ATOM 825 C CA . PRO A 1 108 ? 23.361 -24.066 6.821 1.00 14.32 485 PRO A CA 1
ATOM 826 C C . PRO A 1 108 ? 22.953 -25.235 5.903 1.00 14.50 485 PRO A C 1
ATOM 827 O O . PRO A 1 108 ? 21.868 -25.191 5.309 1.00 13.65 485 PRO A O 1
ATOM 831 N N . PRO A 1 109 ? 23.807 -26.270 5.781 1.00 14.84 486 PRO A N 1
ATOM 832 C CA . PRO A 1 109 ? 23.504 -27.389 4.869 1.00 15.33 486 PRO A CA 1
ATOM 833 C C . PRO A 1 109 ? 22.155 -28.086 5.136 1.00 15.89 486 PRO A C 1
ATOM 834 O O . PRO A 1 109 ? 21.504 -28.535 4.206 1.00 15.47 486 PRO A O 1
ATOM 838 N N . ASP A 1 110 ? 21.753 -28.145 6.400 1.00 16.84 487 ASP A N 1
ATOM 839 C CA . ASP A 1 110 ? 20.450 -28.724 6.796 1.00 18.27 487 ASP A CA 1
ATOM 840 C C . ASP A 1 110 ? 19.227 -27.862 6.411 1.00 17.79 487 ASP A C 1
ATOM 841 O O . ASP A 1 110 ? 18.097 -28.342 6.431 1.00 17.31 487 ASP A O 1
ATOM 846 N N . VAL A 1 111 ? 19.466 -26.593 6.088 1.00 17.05 488 VAL A N 1
ATOM 847 C CA . VAL A 1 111 ? 18.448 -25.644 5.644 1.00 16.81 488 VAL A CA 1
ATOM 848 C C . VAL A 1 111 ? 18.368 -25.587 4.123 1.00 16.09 488 VAL A C 1
ATOM 849 O O . VAL A 1 111 ? 17.295 -25.334 3.578 1.00 15.29 488 VAL A O 1
ATOM 853 N N . MET A 1 112 ? 19.488 -25.822 3.438 1.00 15.53 489 MET A N 1
ATOM 854 C CA . MET A 1 112 ? 19.593 -25.595 1.996 1.00 15.76 489 MET A CA 1
ATOM 855 C C . MET A 1 112 ? 18.483 -26.220 1.159 1.00 15.21 489 MET A C 1
ATOM 856 O O . MET A 1 112 ? 17.944 -25.565 0.269 1.00 14.53 489 MET A O 1
ATOM 861 N N . GLY A 1 113 ? 18.137 -27.470 1.456 1.00 14.41 490 GLY A N 1
ATOM 862 C CA . GLY A 1 113 ? 17.101 -28.176 0.710 1.00 14.25 490 GLY A CA 1
ATOM 863 C C . GLY A 1 113 ? 15.692 -27.589 0.769 1.00 13.86 490 GLY A C 1
ATOM 864 O O . GLY A 1 113 ? 14.868 -27.892 -0.095 1.00 14.75 490 GLY A O 1
ATOM 865 N N . LYS A 1 114 ? 15.396 -26.772 1.779 1.00 13.13 491 LYS A N 1
ATOM 866 C CA . LYS A 1 114 ? 14.039 -26.236 1.977 1.00 12.74 491 LYS A CA 1
ATOM 867 C C . LYS A 1 114 ? 13.898 -24.713 1.766 1.00 11.22 491 LYS A C 1
ATOM 868 O O . LYS A 1 114 ? 12.811 -24.176 1.935 1.00 10.37 491 LYS A O 1
ATOM 874 N N . ILE A 1 115 ? 14.962 -24.015 1.360 1.00 10.16 492 ILE A N 1
ATOM 875 C CA . ILE A 1 115 ? 14.868 -22.550 1.246 1.00 9.33 492 ILE A CA 1
ATOM 876 C C . ILE A 1 115 ? 13.852 -22.057 0.203 1.00 8.63 492 ILE A C 1
ATOM 877 O O . ILE A 1 115 ? 13.312 -20.969 0.352 1.00 8.39 492 ILE A O 1
ATOM 882 N N . PHE A 1 116 ? 13.602 -22.849 -0.833 1.00 8.16 493 PHE A N 1
ATOM 883 C CA . PHE A 1 116 ? 12.622 -22.488 -1.856 1.00 8.03 493 PHE A CA 1
ATOM 884 C C . PHE A 1 116 ? 11.180 -22.885 -1.507 1.00 8.14 493 PHE A C 1
ATOM 885 O O . PHE A 1 116 ? 10.258 -22.556 -2.247 1.00 8.24 493 PHE A O 1
ATOM 893 N N . ASP A 1 117 ? 10.985 -23.584 -0.396 1.00 8.48 494 ASP A N 1
ATOM 894 C CA . ASP A 1 117 ? 9.659 -24.033 0.027 1.00 8.84 494 ASP A CA 1
ATOM 895 C C . ASP A 1 117 ? 8.801 -22.832 0.375 1.00 8.80 494 ASP A C 1
ATOM 896 O O . ASP A 1 117 ? 9.237 -21.982 1.167 1.00 8.63 494 ASP A O 1
ATOM 901 N N . PRO A 1 118 ? 7.562 -22.784 -0.153 1.00 8.56 495 PRO A N 1
ATOM 902 C CA . PRO A 1 118 ? 6.616 -21.785 0.328 1.00 8.57 495 PRO A CA 1
ATOM 903 C C . PRO A 1 118 ? 6.538 -21.793 1.842 1.00 8.47 495 PRO A C 1
ATOM 904 O O . PRO A 1 118 ? 6.383 -22.850 2.448 1.00 8.07 495 PRO A O 1
ATOM 908 N N . PHE A 1 119 ? 6.715 -20.609 2.418 1.00 8.49 496 PHE A N 1
ATOM 909 C CA . PHE A 1 119 ? 6.594 -20.345 3.854 1.00 8.82 496 PHE A CA 1
ATOM 910 C C . PHE A 1 119 ? 7.809 -20.692 4.708 1.00 8.88 496 PHE A C 1
ATOM 911 O O . PHE A 1 119 ? 7.826 -20.316 5.873 1.00 9.11 496 PHE A O 1
ATOM 919 N N . PHE A 1 120 ? 8.838 -21.341 4.160 1.00 8.75 497 PHE A N 1
ATOM 920 C CA . PHE A 1 120 ? 10.047 -21.573 4.959 1.00 9.01 497 PHE A CA 1
ATOM 921 C C . PHE A 1 120 ? 10.761 -20.250 5.282 1.00 8.78 497 PHE A C 1
ATOM 922 O O . PHE A 1 120 ? 11.030 -19.457 4.395 1.00 8.59 497 PHE A O 1
ATOM 930 N N . THR A 1 121 ? 11.066 -20.036 6.556 1.00 8.81 498 THR A N 1
ATOM 931 C CA . THR A 1 121 ? 11.744 -18.820 7.016 1.00 9.17 498 THR A CA 1
ATOM 932 C C . THR A 1 121 ? 12.499 -19.113 8.305 1.00 9.59 498 THR A C 1
ATOM 933 O O . THR A 1 121 ? 12.124 -20.014 9.051 1.00 9.14 498 THR A O 1
ATOM 937 N N . THR A 1 122 ? 13.574 -18.366 8.540 1.00 10.22 499 THR A N 1
ATOM 938 C CA . THR A 1 122 ? 14.253 -18.358 9.843 1.00 10.98 499 THR A CA 1
ATOM 939 C C . THR A 1 122 ? 13.920 -17.092 10.636 1.00 12.01 499 THR A C 1
ATOM 940 O O . THR A 1 122 ? 14.470 -16.889 11.712 1.00 11.90 499 THR A O 1
ATOM 944 N N . LYS A 1 123 ? 13.022 -16.240 10.129 1.00 12.92 500 LYS A N 1
ATOM 945 C CA . LYS A 1 123 ? 12.664 -15.001 10.837 1.00 14.07 500 LYS A CA 1
ATOM 946 C C . LYS A 1 123 ? 11.534 -15.247 11.832 1.00 14.59 500 LYS A C 1
ATOM 947 O O . LYS A 1 123 ? 10.816 -16.230 11.688 1.00 14.25 500 LYS A O 1
ATOM 953 N N . PRO A 1 124 ? 11.383 -14.370 12.846 1.00 16.14 501 PRO A N 1
ATOM 954 C CA . PRO A 1 124 ? 10.285 -14.553 13.805 1.00 17.22 501 PRO A CA 1
ATOM 955 C C . PRO A 1 124 ? 8.908 -14.295 13.189 1.00 18.51 501 PRO A C 1
ATOM 956 O O . PRO A 1 124 ? 8.809 -13.690 12.118 1.00 18.08 501 PRO A O 1
ATOM 960 N N . VAL A 1 125 ? 7.868 -14.735 13.889 1.00 20.14 502 VAL A N 1
ATOM 961 C CA . VAL A 1 125 ? 6.512 -14.862 13.324 1.00 21.71 502 VAL A CA 1
ATOM 962 C C . VAL A 1 125 ? 5.954 -13.571 12.708 1.00 22.33 502 VAL A C 1
ATOM 963 O O . VAL A 1 125 ? 5.253 -13.618 11.698 1.00 24.69 502 VAL A O 1
ATOM 967 N N . GLY A 1 126 ? 6.294 -12.420 13.276 1.00 22.13 503 GLY A N 1
ATOM 968 C CA . GLY A 1 126 ? 5.768 -11.154 12.769 1.00 21.61 503 GLY A CA 1
ATOM 969 C C . GLY A 1 126 ? 6.437 -10.529 11.552 1.00 21.85 503 GLY A C 1
ATOM 970 O O . GLY A 1 126 ? 5.950 -9.522 11.058 1.00 21.74 503 GLY A O 1
ATOM 971 N N . GLU A 1 127 ? 7.539 -11.104 11.060 1.00 21.01 504 GLU A N 1
ATOM 972 C CA . GLU A 1 127 ? 8.342 -10.490 9.996 1.00 21.06 504 GLU A CA 1
ATOM 973 C C . GLU A 1 127 ? 8.271 -11.318 8.710 1.00 19.28 504 GLU A C 1
ATOM 974 O O . GLU A 1 127 ? 8.798 -12.417 8.675 1.00 20.52 504 GLU A O 1
ATOM 980 N N . GLY A 1 128 ? 7.679 -10.777 7.651 1.00 17.60 505 GLY A N 1
ATOM 981 C CA . GLY A 1 128 ? 7.602 -11.435 6.352 1.00 16.32 505 GLY A CA 1
ATOM 982 C C . GLY A 1 128 ? 6.684 -12.635 6.312 1.00 14.77 505 GLY A C 1
ATOM 983 O O . GLY A 1 128 ? 5.997 -12.936 7.277 1.00 14.55 505 GLY A O 1
ATOM 984 N N . THR A 1 129 ? 6.670 -13.297 5.163 1.00 13.75 506 THR A N 1
ATOM 985 C CA . THR A 1 129 ? 5.794 -14.450 4.914 1.00 12.96 506 THR A CA 1
ATOM 986 C C . THR A 1 129 ? 6.527 -15.750 4.641 1.00 11.72 506 THR A C 1
ATOM 987 O O . THR A 1 129 ? 5.966 -16.828 4.862 1.00 11.46 506 THR A O 1
ATOM 991 N N . GLY A 1 130 ? 7.790 -15.665 4.211 1.00 10.25 507 GLY A N 1
ATOM 992 C CA . GLY A 1 130 ? 8.537 -16.841 3.797 1.00 9.28 507 GLY A CA 1
ATOM 993 C C . GLY A 1 130 ? 8.257 -17.276 2.372 1.00 8.46 507 GLY A C 1
ATOM 994 O O . GLY A 1 130 ? 8.519 -18.424 2.023 1.00 8.10 507 GLY A O 1
ATOM 995 N N . LEU A 1 131 ? 7.699 -16.379 1.551 1.00 7.97 508 LEU A N 1
ATOM 996 C CA . LEU A 1 131 ? 7.476 -16.669 0.137 1.00 7.60 508 LEU A CA 1
ATOM 997 C C . LEU A 1 131 ? 8.523 -16.091 -0.811 1.00 7.24 508 LEU A C 1
ATOM 998 O O . LEU A 1 131 ? 8.518 -16.456 -1.977 1.00 7.07 508 LEU A O 1
ATOM 1003 N N . GLY A 1 132 ? 9.411 -15.213 -0.330 1.00 6.87 509 GLY A N 1
ATOM 1004 C CA . GLY A 1 132 ? 10.398 -14.556 -1.190 1.00 6.67 509 GLY A CA 1
ATOM 1005 C C . GLY A 1 132 ? 11.080 -15.475 -2.191 1.00 6.40 509 GLY A C 1
ATOM 1006 O O . GLY A 1 132 ? 11.054 -15.213 -3.398 1.00 6.35 509 GLY A O 1
ATOM 1007 N N . LEU A 1 133 ? 11.649 -16.577 -1.709 1.00 6.12 510 LEU A N 1
ATOM 1008 C CA . LEU A 1 133 ? 12.386 -17.491 -2.589 1.00 6.05 510 LEU A CA 1
ATOM 1009 C C . LEU A 1 133 ? 11.475 -18.412 -3.404 1.00 6.05 510 LEU A C 1
ATOM 1010 O O . LEU A 1 133 ? 11.844 -18.820 -4.501 1.00 5.82 510 LEU A O 1
ATOM 1015 N N . ALA A 1 134 ? 10.297 -18.751 -2.877 1.00 6.08 511 ALA A N 1
ATOM 1016 C CA . ALA A 1 134 ? 9.310 -19.489 -3.676 1.00 6.14 511 ALA A CA 1
ATOM 1017 C C . ALA A 1 134 ? 8.931 -18.667 -4.902 1.00 6.12 511 ALA A C 1
ATOM 1018 O O . ALA A 1 134 ? 8.822 -19.201 -5.994 1.00 5.98 511 ALA A O 1
ATOM 1020 N N . THR A 1 135 ? 8.728 -17.366 -4.706 1.00 6.24 512 THR A N 1
ATOM 1021 C CA . THR A 1 135 ? 8.417 -16.449 -5.797 1.00 6.40 512 THR A CA 1
ATOM 1022 C C . THR A 1 135 ? 9.582 -16.378 -6.783 1.00 6.43 512 THR A C 1
ATOM 1023 O O . THR A 1 135 ? 9.372 -16.461 -7.996 1.00 6.21 512 THR A O 1
ATOM 1027 N N . VAL A 1 136 ? 10.799 -16.239 -6.263 1.00 6.37 513 VAL A N 1
ATOM 1028 C CA . VAL A 1 136 ? 12.004 -16.220 -7.116 1.00 6.51 513 VAL A CA 1
ATOM 1029 C C . VAL A 1 136 ? 12.073 -17.486 -7.973 1.00 6.50 513 VAL A C 1
ATOM 1030 O O . VAL A 1 136 ? 12.200 -17.408 -9.187 1.00 6.48 513 VAL A O 1
ATOM 1034 N N . TYR A 1 137 ? 11.946 -18.640 -7.332 1.00 6.61 514 TYR A N 1
ATOM 1035 C CA . TYR A 1 137 ? 12.004 -19.920 -8.044 1.00 6.77 514 TYR A CA 1
ATOM 1036 C C . TYR A 1 137 ? 10.982 -20.004 -9.168 1.00 6.69 514 TYR A C 1
ATOM 1037 O O . TYR A 1 137 ? 11.304 -20.343 -10.301 1.00 6.31 514 TYR A O 1
ATOM 1046 N N . GLY A 1 138 ? 9.743 -19.660 -8.855 1.00 6.96 515 GLY A N 1
ATOM 1047 C CA . GLY A 1 138 ? 8.686 -19.655 -9.849 1.00 7.10 515 GLY A CA 1
ATOM 1048 C C . GLY A 1 138 ? 8.989 -18.749 -11.044 1.00 7.04 515 GLY A C 1
ATOM 1049 O O . GLY A 1 138 ? 8.736 -19.104 -12.195 1.00 6.85 515 GLY A O 1
ATOM 1050 N N . ILE A 1 139 ? 9.492 -17.557 -10.757 1.00 7.16 516 ILE A N 1
ATOM 1051 C CA . ILE A 1 139 ? 9.833 -16.564 -11.795 1.00 7.35 516 ILE A CA 1
ATOM 1052 C C . ILE A 1 139 ? 10.934 -17.084 -12.718 1.00 7.40 516 ILE A C 1
ATOM 1053 O O . ILE A 1 139 ? 10.826 -16.978 -13.942 1.00 7.27 516 ILE A O 1
ATOM 1058 N N . VAL A 1 140 ? 11.963 -17.682 -12.124 1.00 7.48 517 VAL A N 1
ATOM 1059 C CA . VAL A 1 140 ? 13.074 -18.253 -12.892 1.00 7.57 517 VAL A CA 1
ATOM 1060 C C . VAL A 1 140 ? 12.558 -19.342 -13.833 1.00 7.75 517 VAL A C 1
ATOM 1061 O O . VAL A 1 140 ? 12.891 -19.334 -15.019 1.00 7.74 517 VAL A O 1
ATOM 1065 N N . LYS A 1 141 ? 11.719 -20.248 -13.326 1.00 8.00 518 LYS A N 1
ATOM 1066 C CA . LYS A 1 141 ? 11.166 -21.311 -14.178 1.00 8.43 518 LYS A CA 1
ATOM 1067 C C . LYS A 1 141 ? 10.231 -20.766 -15.280 1.00 9.20 518 LYS A C 1
ATOM 1068 O O . LYS A 1 141 ? 10.272 -21.244 -16.420 1.00 8.95 518 LYS A O 1
ATOM 1074 N N . GLN A 1 142 ? 9.415 -19.767 -14.949 1.00 10.29 519 GLN A N 1
ATOM 1075 C CA . GLN A 1 142 ? 8.543 -19.091 -15.939 1.00 11.89 519 GLN A CA 1
ATOM 1076 C C . GLN A 1 142 ? 9.349 -18.412 -17.056 1.00 11.81 519 GLN A C 1
ATOM 1077 O O . GLN A 1 142 ? 8.888 -18.327 -18.195 1.00 11.74 519 GLN A O 1
ATOM 1083 N N . SER A 1 143 ? 10.565 -17.973 -16.726 1.00 11.67 520 SER A N 1
ATOM 1084 C CA . SER A 1 143 ? 11.494 -17.380 -17.683 1.00 11.61 520 SER A CA 1
ATOM 1085 C C . SER A 1 143 ? 12.386 -18.412 -18.408 1.00 11.51 520 SER A C 1
ATOM 1086 O O . SER A 1 143 ? 13.374 -18.020 -19.024 1.00 11.21 520 SER A O 1
ATOM 1089 N N . ASP A 1 144 ? 12.027 -19.698 -18.341 1.00 11.46 521 ASP A N 1
ATOM 1090 C CA . ASP A 1 144 ? 12.772 -20.812 -18.945 1.00 11.88 521 ASP A CA 1
ATOM 1091 C C . ASP A 1 144 ? 14.211 -20.872 -18.464 1.00 10.86 521 ASP A C 1
ATOM 1092 O O . ASP A 1 144 ? 15.116 -21.230 -19.217 1.00 10.31 521 ASP A O 1
ATOM 1097 N N . GLY A 1 145 ? 14.393 -20.533 -17.189 1.00 9.85 522 GLY A N 1
ATOM 1098 C CA . GLY A 1 145 ? 15.708 -20.428 -16.589 1.00 9.36 522 GLY A CA 1
ATOM 1099 C C . GLY A 1 145 ? 16.016 -21.519 -15.579 1.00 8.65 522 GLY A C 1
ATOM 1100 O O . GLY A 1 145 ? 15.234 -22.457 -15.369 1.00 8.31 522 GLY A O 1
ATOM 1101 N N . TRP A 1 146 ? 17.183 -21.369 -14.969 1.00 7.99 523 TRP A N 1
ATOM 1102 C CA . TRP A 1 146 ? 17.704 -22.286 -13.963 1.00 7.83 523 TRP A CA 1
ATOM 1103 C C . TRP A 1 146 ? 18.291 -21.444 -12.841 1.00 7.57 523 TRP A C 1
ATOM 1104 O O . TRP A 1 146 ? 18.901 -20.406 -13.102 1.00 7.24 523 TRP A O 1
ATOM 1115 N N . ILE A 1 147 ? 18.109 -21.883 -11.602 1.00 7.40 524 ILE A N 1
ATOM 1116 C CA . ILE A 1 147 ? 18.705 -21.184 -10.461 1.00 7.39 524 ILE A CA 1
ATOM 1117 C C . ILE A 1 147 ? 19.548 -22.173 -9.662 1.00 7.54 524 ILE A C 1
ATOM 1118 O O . ILE A 1 147 ? 19.126 -23.313 -9.407 1.00 7.36 524 ILE A O 1
ATOM 1123 N N . HIS A 1 148 ? 20.753 -21.750 -9.316 1.00 7.72 525 HIS A N 1
ATOM 1124 C CA . HIS A 1 148 ? 21.671 -22.553 -8.517 1.00 7.92 525 HIS A CA 1
ATOM 1125 C C . HIS A 1 148 ? 22.110 -21.724 -7.323 1.00 8.04 525 HIS A C 1
ATOM 1126 O O . HIS A 1 148 ? 22.387 -20.534 -7.469 1.00 7.73 525 HIS A O 1
ATOM 1133 N N . VAL A 1 149 ? 22.195 -22.358 -6.160 1.00 8.19 526 VAL A N 1
ATOM 1134 C CA . VAL A 1 149 ? 22.627 -21.669 -4.945 1.00 8.66 526 VAL A CA 1
ATOM 1135 C C . VAL A 1 149 ? 23.967 -22.248 -4.510 1.00 9.45 526 VAL A C 1
ATOM 1136 O O . VAL A 1 149 ? 24.095 -23.462 -4.355 1.00 9.08 526 VAL A O 1
ATOM 1140 N N . HIS A 1 150 ? 24.966 -21.373 -4.359 1.00 10.20 527 HIS A N 1
ATOM 1141 C CA . HIS A 1 150 ? 26.286 -21.757 -3.858 1.00 11.26 527 HIS A CA 1
ATOM 1142 C C . HIS A 1 150 ? 26.481 -21.062 -2.516 1.00 11.93 527 HIS A C 1
ATOM 1143 O O . HIS A 1 150 ? 26.506 -19.833 -2.438 1.00 10.78 527 HIS A O 1
ATOM 1150 N N . SER A 1 151 ? 26.600 -21.851 -1.454 1.00 13.74 528 SER A N 1
ATOM 1151 C CA . SER A 1 151 ? 26.739 -21.301 -0.110 1.00 15.89 528 SER A CA 1
ATOM 1152 C C . SER A 1 151 ? 27.192 -22.365 0.843 1.00 18.67 528 SER A C 1
ATOM 1153 O O . SER A 1 151 ? 26.670 -23.477 0.846 1.00 19.75 528 SER A O 1
ATOM 1156 N N . ARG A 1 152 ? 28.154 -21.999 1.663 1.00 21.43 529 ARG A N 1
ATOM 1157 C CA . ARG A 1 152 ? 28.536 -22.784 2.829 1.00 22.98 529 ARG A CA 1
ATOM 1158 C C . ARG A 1 152 ? 28.693 -21.775 3.975 1.00 23.05 529 ARG A C 1
ATOM 1159 O O . ARG A 1 152 ? 28.967 -20.592 3.713 1.00 22.66 529 ARG A O 1
ATOM 1167 N N . PRO A 1 153 ? 28.501 -22.222 5.242 1.00 23.84 530 PRO A N 1
ATOM 1168 C CA . PRO A 1 153 ? 28.910 -21.380 6.367 1.00 23.44 530 PRO A CA 1
ATOM 1169 C C . PRO A 1 153 ? 30.356 -20.938 6.176 1.00 22.77 530 PRO A C 1
ATOM 1170 O O . PRO A 1 153 ? 31.165 -21.742 5.728 1.00 21.23 530 PRO A O 1
ATOM 1174 N N . ASN A 1 154 ? 30.630 -19.659 6.448 1.00 23.60 531 ASN A N 1
ATOM 1175 C CA . ASN A 1 154 ? 31.911 -18.985 6.138 1.00 23.50 531 ASN A CA 1
ATOM 1176 C C . ASN A 1 154 ? 32.221 -18.842 4.640 1.00 22.20 531 ASN A C 1
ATOM 1177 O O . ASN A 1 154 ? 33.361 -18.575 4.259 1.00 21.51 531 ASN A O 1
ATOM 1182 N N . GLU A 1 155 ? 31.213 -18.977 3.789 1.00 19.71 532 GLU A N 1
ATOM 1183 C CA . GLU A 1 155 ? 31.411 -18.778 2.369 1.00 18.24 532 GLU A CA 1
ATOM 1184 C C . GLU A 1 155 ? 30.363 -17.833 1.761 1.00 16.37 532 GLU A C 1
ATOM 1185 O O . GLU A 1 155 ? 30.309 -17.761 0.545 1.00 16.65 532 GLU A O 1
ATOM 1191 N N . GLY A 1 156 ? 29.566 -17.104 2.563 1.00 13.66 533 GLY A N 1
ATOM 1192 C CA . GLY A 1 156 ? 28.525 -16.220 2.012 1.00 12.54 533 GLY A CA 1
ATOM 1193 C C . GLY A 1 156 ? 27.516 -17.060 1.259 1.00 11.63 533 GLY A C 1
ATOM 1194 O O . GLY A 1 156 ? 27.542 -18.291 1.364 1.00 11.77 533 GLY A O 1
ATOM 1195 N N . ALA A 1 157 ? 26.624 -16.403 0.532 1.00 10.52 534 ALA A N 1
ATOM 1196 C CA . ALA A 1 157 ? 25.668 -17.089 -0.345 1.00 9.84 534 ALA A CA 1
ATOM 1197 C C . ALA A 1 157 ? 25.594 -16.396 -1.693 1.00 9.04 534 ALA A C 1
ATOM 1198 O O . ALA A 1 157 ? 25.602 -15.174 -1.756 1.00 8.99 534 ALA A O 1
ATOM 1200 N N . ALA A 1 158 ? 25.545 -17.190 -2.767 1.00 8.21 535 ALA A N 1
ATOM 1201 C CA . ALA A 1 158 ? 25.429 -16.697 -4.132 1.00 7.61 535 ALA A CA 1
ATOM 1202 C C . ALA A 1 158 ? 24.236 -17.381 -4.789 1.00 7.19 535 ALA A C 1
ATOM 1203 O O . ALA A 1 158 ? 24.191 -18.599 -4.845 1.00 7.24 535 ALA A O 1
ATOM 1205 N N . PHE A 1 159 ? 23.277 -16.584 -5.239 1.00 6.56 536 PHE A N 1
ATOM 1206 C CA . PHE A 1 159 ? 22.094 -17.059 -5.916 1.00 6.31 536 PHE A CA 1
ATOM 1207 C C . PHE A 1 159 ? 22.264 -16.695 -7.372 1.00 6.19 536 PHE A C 1
ATOM 1208 O O . PHE A 1 159 ? 22.326 -15.524 -7.713 1.00 5.97 536 PHE A O 1
ATOM 1216 N N . ARG A 1 160 ? 22.338 -17.718 -8.214 1.00 6.27 537 ARG A N 1
ATOM 1217 C CA . ARG A 1 160 ? 22.736 -17.592 -9.603 1.00 6.35 537 ARG A CA 1
ATOM 1218 C C . ARG A 1 160 ? 21.575 -17.943 -10.515 1.00 6.55 537 ARG A C 1
ATOM 1219 O O . ARG A 1 160 ? 21.089 -19.073 -10.476 1.00 6.58 537 ARG A O 1
ATOM 1227 N N . ILE A 1 161 ? 21.145 -16.980 -11.329 1.00 6.67 538 ILE A N 1
ATOM 1228 C CA . ILE A 1 161 ? 20.067 -17.185 -12.300 1.00 6.96 538 ILE A CA 1
ATOM 1229 C C . ILE A 1 161 ? 20.684 -17.282 -13.695 1.00 7.25 538 ILE A C 1
ATOM 1230 O O . ILE A 1 161 ? 21.473 -16.425 -14.091 1.00 7.16 538 ILE A O 1
ATOM 1235 N N . PHE A 1 162 ? 20.334 -18.348 -14.408 1.00 7.47 539 PHE A N 1
ATOM 1236 C CA . PHE A 1 162 ? 20.824 -18.589 -15.753 1.00 7.81 539 PHE A CA 1
ATOM 1237 C C . PHE A 1 162 ? 19.621 -18.509 -16.672 1.00 8.07 539 PHE A C 1
ATOM 1238 O O . PHE A 1 162 ? 18.645 -19.230 -16.460 1.00 8.24 539 PHE A O 1
ATOM 1246 N N . LEU A 1 163 ? 19.680 -17.625 -17.669 1.00 8.19 540 LEU A N 1
ATOM 1247 C CA . LEU A 1 163 ? 18.577 -17.455 -18.623 1.00 8.46 540 LEU A CA 1
ATOM 1248 C C . LEU A 1 163 ? 19.058 -17.664 -20.057 1.00 8.74 540 LEU A C 1
ATOM 1249 O O . LEU A 1 163 ? 20.218 -17.402 -20.353 1.00 8.36 540 LEU A O 1
ATOM 1254 N N . PRO A 1 164 ? 18.158 -18.136 -20.952 1.00 9.29 541 PRO A N 1
ATOM 1255 C CA . PRO A 1 164 ? 18.568 -18.298 -22.342 1.00 9.73 541 PRO A CA 1
ATOM 1256 C C . PRO A 1 164 ? 18.916 -16.955 -22.970 1.00 10.12 541 PRO A C 1
ATOM 1257 O O . PRO A 1 164 ? 18.225 -15.974 -22.726 1.00 9.98 541 PRO A O 1
ATOM 1261 N N . VAL A 1 165 ? 19.957 -16.937 -23.792 1.00 10.76 542 VAL A N 1
ATOM 1262 C CA . VAL A 1 165 ? 20.291 -15.774 -24.600 1.00 11.49 542 VAL A CA 1
ATOM 1263 C C . VAL A 1 165 ? 19.268 -15.689 -25.721 1.00 11.99 542 VAL A C 1
ATOM 1264 O O . VAL A 1 165 ? 18.995 -16.685 -26.395 1.00 12.10 542 VAL A O 1
ATOM 1268 N N . TYR A 1 166 ? 18.671 -14.512 -25.881 1.00 12.39 543 TYR A N 1
ATOM 1269 C CA . TYR A 1 166 ? 17.779 -14.250 -26.994 1.00 13.01 543 TYR A CA 1
ATOM 1270 C C . TYR A 1 166 ? 18.583 -13.575 -28.090 1.00 14.03 543 TYR A C 1
ATOM 1271 O O . TYR A 1 166 ? 19.237 -12.551 -27.848 1.00 14.03 543 TYR A O 1
ATOM 1280 N N . GLU A 1 167 ? 18.522 -14.137 -29.291 1.00 15.06 544 GLU A N 1
ATOM 1281 C CA . GLU A 1 167 ? 19.162 -13.520 -30.444 1.00 16.63 544 GLU A CA 1
ATOM 1282 C C . GLU A 1 167 ? 18.135 -13.244 -31.522 1.00 15.99 544 GLU A C 1
ATOM 1283 O O . GLU A 1 167 ? 17.574 -14.169 -32.105 1.00 15.11 544 GLU A O 1
ATOM 1289 N N . ALA A 1 168 ? 17.877 -11.955 -31.736 1.00 16.15 545 ALA A N 1
ATOM 1290 C CA . ALA A 1 168 ? 16.913 -11.477 -32.737 1.00 16.48 545 ALA A CA 1
ATOM 1291 C C . ALA A 1 168 ? 17.181 -12.005 -34.159 1.00 16.94 545 ALA A C 1
ATOM 1292 O O . ALA A 1 168 ? 16.232 -12.267 -34.908 1.00 17.36 545 ALA A O 1
ATOM 1294 N N . PRO A 1 169 ? 18.462 -12.106 -34.531 1.00 16.85 546 PRO A N 1
ATOM 1295 C CA . PRO A 1 169 ? 18.910 -12.777 -35.783 1.00 17.25 546 PRO A CA 1
ATOM 1296 C C . PRO A 1 169 ? 18.674 -14.290 -35.899 1.00 17.36 546 PRO A C 1
ATOM 1297 O O . PRO A 1 169 ? 18.799 -14.849 -36.992 1.00 17.68 546 PRO A O 1
ATOM 1299 N N . ALA A 1 170 ? 18.335 -14.980 -34.813 1.00 17.32 547 ALA A N 1
ATOM 1300 C CA . ALA A 1 170 ? 18.178 -16.434 -34.908 1.00 17.40 547 ALA A CA 1
ATOM 1301 C C . ALA A 1 170 ? 16.953 -16.753 -35.744 1.00 17.28 547 ALA A C 1
ATOM 1302 O O . ALA A 1 170 ? 15.917 -16.111 -35.586 1.00 17.32 547 ALA A O 1
ATOM 1304 N N . ALA A 1 171 ? 17.085 -17.755 -36.607 1.00 16.94 548 ALA A N 1
ATOM 1305 C CA . ALA A 1 171 ? 15.974 -18.252 -37.394 1.00 17.33 548 ALA A CA 1
ATOM 1306 C C . ALA A 1 171 ? 14.903 -18.836 -36.490 1.00 17.73 548 ALA A C 1
ATOM 1307 O O . ALA A 1 171 ? 15.201 -19.422 -35.442 1.00 16.29 548 ALA A O 1
ATOM 1309 N N . LEU A 1 172 ? 13.655 -18.661 -36.914 1.00 18.09 549 LEU A N 1
ATOM 1310 C CA . LEU A 1 172 ? 12.507 -19.222 -36.218 1.00 18.63 549 LEU A CA 1
ATOM 1311 C C . LEU A 1 172 ? 12.688 -20.713 -36.067 1.00 19.41 549 LEU A C 1
ATOM 1312 O O . LEU A 1 172 ? 12.929 -21.394 -37.060 1.00 19.65 549 LEU A O 1
ATOM 1317 N N . GLU A 1 173 ? 12.547 -21.231 -34.848 1.00 20.18 550 GLU A N 1
ATOM 1318 C CA . GLU A 1 173 ? 12.466 -22.677 -34.664 1.00 21.39 550 GLU A CA 1
ATOM 1319 C C . GLU A 1 173 ? 11.103 -23.162 -35.174 1.00 20.45 550 GLU A C 1
ATOM 1320 O O . GLU A 1 173 ? 10.093 -22.562 -34.858 1.00 18.89 550 GLU A O 1
ATOM 1326 N N . HIS A 1 174 ? 11.072 -24.235 -35.963 1.00 19.81 551 HIS A N 1
ATOM 1327 C CA . HIS A 1 174 ? 9.808 -24.705 -36.543 1.00 20.12 551 HIS A CA 1
ATOM 1328 C C . HIS A 1 174 ? 9.920 -26.169 -36.912 1.00 21.12 551 HIS A C 1
ATOM 1329 O O . HIS A 1 174 ? 11.021 -26.721 -37.041 1.00 21.27 551 HIS A O 1
ATOM 1336 N N . HIS A 1 175 ? 8.759 -26.771 -37.117 1.00 22.37 552 HIS A N 1
ATOM 1337 C CA . HIS A 1 175 ? 8.654 -28.189 -37.429 1.00 24.45 552 HIS A CA 1
ATOM 1338 C C . HIS A 1 175 ? 7.323 -28.495 -38.132 1.00 24.43 552 HIS A C 1
ATOM 1339 O O . HIS A 1 175 ? 6.374 -27.700 -38.082 1.00 21.77 552 HIS A O 1
ATOM 1346 N N . HIS A 1 176 ? 7.281 -29.643 -38.815 1.00 26.20 553 HIS A N 1
ATOM 1347 C CA . HIS A 1 176 ? 6.112 -30.037 -39.631 1.00 28.74 553 HIS A CA 1
ATOM 1348 C C . HIS A 1 176 ? 5.111 -30.952 -38.864 1.00 31.71 553 HIS A C 1
ATOM 1349 O O . HIS A 1 176 ? 3.957 -31.461 -39.396 1.00 35.63 553 HIS A O 1
ATOM 1356 N N . HIS A 1 177 ? 5.206 -30.818 -37.529 1.00 34.29 554 HIS A N 1
ATOM 1357 C CA . HIS A 1 177 ? 3.997 -30.673 -36.711 1.00 38.97 554 HIS A CA 1
ATOM 1358 C C . HIS A 1 177 ? 4.306 -29.771 -35.534 1.00 39.58 554 HIS A C 1
ATOM 1359 O O . HIS A 1 177 ? 3.432 -29.249 -34.844 1.00 44.12 554 HIS A O 1
ATOM 1366 N N . ARG B 1 3 ? -17.415 -18.309 -29.947 1.00 38.20 380 ARG B N 1
ATOM 1367 C CA . ARG B 1 3 ? -16.005 -17.990 -29.562 1.00 37.97 380 ARG B CA 1
ATOM 1368 C C . ARG B 1 3 ? -15.500 -18.917 -28.439 1.00 35.90 380 ARG B C 1
ATOM 1369 O O . ARG B 1 3 ? -16.209 -19.163 -27.460 1.00 38.61 380 ARG B O 1
ATOM 1377 N N . GLU B 1 4 ? -14.305 -19.479 -28.617 1.00 31.03 381 GLU B N 1
ATOM 1378 C CA . GLU B 1 4 ? -13.697 -20.372 -27.625 1.00 29.07 381 GLU B CA 1
ATOM 1379 C C . GLU B 1 4 ? -12.185 -20.192 -27.588 1.00 26.77 381 GLU B C 1
ATOM 1380 O O . GLU B 1 4 ? -11.602 -19.593 -28.500 1.00 25.00 381 GLU B O 1
ATOM 1386 N N . VAL B 1 5 ? -11.571 -20.723 -26.534 1.00 24.93 382 VAL B N 1
ATOM 1387 C CA . VAL B 1 5 ? -10.116 -20.739 -26.381 1.00 24.53 382 VAL B CA 1
ATOM 1388 C C . VAL B 1 5 ? -9.571 -21.885 -27.237 1.00 24.04 382 VAL B C 1
ATOM 1389 O O . VAL B 1 5 ? -9.998 -23.030 -27.083 1.00 23.10 382 VAL B O 1
ATOM 1393 N N . LEU B 1 6 ? -8.652 -21.554 -28.147 1.00 22.94 383 LEU B N 1
ATOM 1394 C CA . LEU B 1 6 ? -8.150 -22.485 -29.155 1.00 23.15 383 LEU B CA 1
ATOM 1395 C C . LEU B 1 6 ? -6.650 -22.501 -29.139 1.00 23.34 383 LEU B C 1
ATOM 1396 O O . LEU B 1 6 ? -6.024 -21.437 -29.099 1.00 22.56 383 LEU B O 1
ATOM 1401 N N . ASP B 1 7 ? -6.074 -23.699 -29.170 1.00 23.03 384 ASP B N 1
ATOM 1402 C CA . ASP B 1 7 ? -4.650 -23.838 -29.399 1.00 24.45 384 ASP B CA 1
ATOM 1403 C C . ASP B 1 7 ? -4.412 -23.678 -30.892 1.00 23.67 384 ASP B C 1
ATOM 1404 O O . ASP B 1 7 ? -4.991 -24.397 -31.720 1.00 23.29 384 ASP B O 1
ATOM 1409 N N . LEU B 1 8 ? -3.538 -22.742 -31.220 1.00 22.75 385 LEU B N 1
ATOM 1410 C CA . LEU B 1 8 ? -3.274 -22.383 -32.606 1.00 22.15 385 LEU B CA 1
ATOM 1411 C C . LEU B 1 8 ? -2.676 -23.544 -33.427 1.00 22.27 385 LEU B C 1
ATOM 1412 O O . LEU B 1 8 ? -3.014 -23.732 -34.597 1.00 21.35 385 LEU B O 1
ATOM 1417 N N . GLY B 1 9 ? -1.814 -24.330 -32.793 1.00 22.93 386 GLY B N 1
ATOM 1418 C CA . GLY B 1 9 ? -1.242 -25.536 -33.406 1.00 24.10 386 GLY B CA 1
ATOM 1419 C C . GLY B 1 9 ? -2.255 -26.629 -33.705 1.00 25.14 386 GLY B C 1
ATOM 1420 O O . GLY B 1 9 ? -2.219 -27.246 -34.770 1.00 26.22 386 GLY B O 1
ATOM 1421 N N . GLU B 1 10 ? -3.143 -26.886 -32.746 1.00 25.29 387 GLU B N 1
ATOM 1422 C CA . GLU B 1 10 ? -4.204 -27.886 -32.906 1.00 26.37 387 GLU B CA 1
ATOM 1423 C C . GLU B 1 10 ? -5.205 -27.504 -33.999 1.00 26.08 387 GLU B C 1
ATOM 1424 O O . GLU B 1 10 ? -5.695 -28.367 -34.726 1.00 25.11 387 GLU B O 1
ATOM 1430 N N . LEU B 1 11 ? -5.521 -26.213 -34.087 1.00 26.41 388 LEU B N 1
ATOM 1431 C CA . LEU B 1 11 ? -6.420 -25.689 -35.128 1.00 26.85 388 LEU B CA 1
ATOM 1432 C C . LEU B 1 11 ? -5.972 -26.132 -36.520 1.00 26.98 388 LEU B C 1
ATOM 1433 O O . LEU B 1 11 ? -6.756 -26.678 -37.288 1.00 27.13 388 LEU B O 1
ATOM 1438 N N . ILE B 1 12 ? -4.701 -25.918 -36.826 1.00 25.76 389 ILE B N 1
ATOM 1439 C CA . ILE B 1 12 ? -4.161 -26.253 -38.142 1.00 26.12 389 ILE B CA 1
ATOM 1440 C C . ILE B 1 12 ? -3.963 -27.772 -38.312 1.00 26.65 389 ILE B C 1
ATOM 1441 O O . ILE B 1 12 ? -4.385 -28.332 -39.320 1.00 25.84 389 ILE B O 1
ATOM 1446 N N . SER B 1 13 ? -3.338 -28.432 -37.340 1.00 27.31 390 SER B N 1
ATOM 1447 C CA . SER B 1 13 ? -3.057 -29.876 -37.468 1.00 29.09 390 SER B CA 1
ATOM 1448 C C . SER B 1 13 ? -4.313 -30.752 -37.605 1.00 29.61 390 SER B C 1
ATOM 1449 O O . SER B 1 13 ? -4.329 -31.675 -38.416 1.00 29.61 390 SER B O 1
ATOM 1452 N N . GLU B 1 14 ? -5.363 -30.434 -36.855 1.00 29.93 391 GLU B N 1
ATOM 1453 C CA . GLU B 1 14 ? -6.646 -31.149 -36.969 1.00 32.04 391 GLU B CA 1
ATOM 1454 C C . GLU B 1 14 ? -7.359 -30.902 -38.299 1.00 32.09 391 GLU B C 1
ATOM 1455 O O . GLU B 1 14 ? -8.025 -31.781 -38.817 1.00 31.98 391 GLU B O 1
ATOM 1461 N N . PHE B 1 15 ? -7.202 -29.700 -38.838 1.00 33.62 392 PHE B N 1
ATOM 1462 C CA . PHE B 1 15 ? -7.808 -29.289 -40.119 1.00 34.03 392 PHE B CA 1
ATOM 1463 C C . PHE B 1 15 ? -7.087 -29.836 -41.382 1.00 33.18 392 PHE B C 1
ATOM 1464 O O . PHE B 1 15 ? -7.703 -30.032 -42.430 1.00 31.14 392 PHE B O 1
ATOM 1472 N N . GLU B 1 16 ? -5.783 -30.064 -41.254 1.00 34.26 393 GLU B N 1
ATOM 1473 C CA . GLU B 1 16 ? -4.863 -30.364 -42.376 1.00 35.28 393 GLU B CA 1
ATOM 1474 C C . GLU B 1 16 ? -5.225 -31.525 -43.315 1.00 34.93 393 GLU B C 1
ATOM 1475 O O . GLU B 1 16 ? -5.032 -31.422 -44.532 1.00 34.61 393 GLU B O 1
ATOM 1481 N N . VAL B 1 17 ? -5.739 -32.614 -42.754 1.00 35.10 394 VAL B N 1
ATOM 1482 C CA . VAL B 1 17 ? -6.070 -33.819 -43.537 1.00 34.21 394 VAL B CA 1
ATOM 1483 C C . VAL B 1 17 ? -7.177 -33.505 -44.544 1.00 32.19 394 VAL B C 1
ATOM 1484 O O . VAL B 1 17 ? -7.048 -33.810 -45.727 1.00 31.80 394 VAL B O 1
ATOM 1488 N N . LEU B 1 18 ? -8.221 -32.820 -44.089 1.00 30.97 395 LEU B N 1
ATOM 1489 C CA . LEU B 1 18 ? -9.298 -32.395 -44.992 1.00 29.29 395 LEU B CA 1
ATOM 1490 C C . LEU B 1 18 ? -8.801 -31.359 -45.993 1.00 28.05 395 LEU B C 1
ATOM 1491 O O . LEU B 1 18 ? -9.242 -31.369 -47.134 1.00 27.20 395 LEU B O 1
ATOM 1496 N N . LEU B 1 19 ? -7.929 -30.448 -45.556 1.00 26.52 396 LEU B N 1
ATOM 1497 C CA . LEU B 1 19 ? -7.415 -29.394 -46.439 1.00 26.12 396 LEU B CA 1
ATOM 1498 C C . LEU B 1 19 ? -6.623 -29.980 -47.614 1.00 25.32 396 LEU B C 1
ATOM 1499 O O . LEU B 1 19 ? -6.786 -29.552 -48.757 1.00 24.17 396 LEU B O 1
ATOM 1504 N N . ARG B 1 20 ? -5.797 -30.983 -47.318 1.00 24.07 397 ARG B N 1
ATOM 1505 C CA . ARG B 1 20 ? -5.048 -31.715 -48.346 1.00 24.09 397 ARG B CA 1
ATOM 1506 C C . ARG B 1 20 ? -5.928 -32.355 -49.419 1.00 23.90 397 ARG B C 1
ATOM 1507 O O . ARG B 1 20 ? -5.532 -32.412 -50.581 1.00 23.95 397 ARG B O 1
ATOM 1515 N N . ARG B 1 21 ? -7.104 -32.842 -49.028 1.00 24.41 398 ARG B N 1
ATOM 1516 C CA . ARG B 1 21 ? -8.100 -33.338 -49.999 1.00 26.08 398 ARG B CA 1
ATOM 1517 C C . ARG B 1 21 ? -8.663 -32.258 -50.887 1.00 26.44 398 ARG B C 1
ATOM 1518 O O . ARG B 1 21 ? -8.856 -32.473 -52.081 1.00 26.66 398 ARG B O 1
ATOM 1526 N N . LEU B 1 22 ? -8.968 -31.115 -50.286 1.00 27.88 399 LEU B N 1
ATOM 1527 C CA . LEU B 1 22 ? -9.523 -29.984 -51.020 1.00 29.36 399 LEU B CA 1
ATOM 1528 C C . LEU B 1 22 ? -8.536 -29.449 -52.052 1.00 30.80 399 LEU B C 1
ATOM 1529 O O . LEU B 1 22 ? -8.916 -29.176 -53.195 1.00 34.13 399 LEU B O 1
ATOM 1534 N N . LEU B 1 23 ? -7.263 -29.357 -51.672 1.00 32.60 400 LEU B N 1
ATOM 1535 C CA . LEU B 1 23 ? -6.224 -28.836 -52.577 1.00 34.12 400 LEU B CA 1
ATOM 1536 C C . LEU B 1 23 ? -5.756 -29.795 -53.677 1.00 37.05 400 LEU B C 1
ATOM 1537 O O . LEU B 1 23 ? -5.090 -29.373 -54.637 1.00 37.56 400 LEU B O 1
ATOM 1542 N N . ARG B 1 24 ? -6.104 -31.072 -53.535 1.00 40.05 401 ARG B N 1
ATOM 1543 C CA . ARG B 1 24 ? -5.662 -32.135 -54.444 1.00 42.91 401 ARG B CA 1
ATOM 1544 C C . ARG B 1 24 ? -4.139 -32.278 -54.319 1.00 45.33 401 ARG B C 1
ATOM 1545 O O . ARG B 1 24 ? -3.591 -32.045 -53.236 1.00 45.17 401 ARG B O 1
ATOM 1553 N N . GLU B 1 25 ? -3.446 -32.681 -55.380 1.00 47.02 402 GLU B N 1
ATOM 1554 C CA . GLU B 1 25 ? -2.036 -33.043 -55.250 1.00 48.90 402 GLU B CA 1
ATOM 1555 C C . GLU B 1 25 ? -1.156 -32.628 -56.426 1.00 46.91 402 GLU B C 1
ATOM 1556 O O . GLU B 1 25 ? -0.098 -33.238 -56.674 1.00 49.57 402 GLU B O 1
ATOM 1562 N N . ASP B 1 26 ? -1.611 -31.608 -57.147 1.00 44.31 403 ASP B N 1
ATOM 1563 C CA . ASP B 1 26 ? -0.768 -30.842 -58.056 1.00 43.98 403 ASP B CA 1
ATOM 1564 C C . ASP B 1 26 ? -0.001 -29.782 -57.268 1.00 40.74 403 ASP B C 1
ATOM 1565 O O . ASP B 1 26 ? 1.087 -29.362 -57.665 1.00 41.32 403 ASP B O 1
ATOM 1570 N N . VAL B 1 27 ? -0.597 -29.349 -56.160 1.00 36.84 404 VAL B N 1
ATOM 1571 C CA . VAL B 1 27 ? -0.150 -28.215 -55.396 1.00 33.98 404 VAL B CA 1
ATOM 1572 C C . VAL B 1 27 ? 0.287 -28.761 -54.056 1.00 31.29 404 VAL B C 1
ATOM 1573 O O . VAL B 1 27 ? -0.550 -29.186 -53.274 1.00 31.06 404 VAL B O 1
ATOM 1577 N N . LYS B 1 28 ? 1.590 -28.754 -53.785 1.00 27.57 405 LYS B N 1
ATOM 1578 C CA . LYS B 1 28 ? 2.089 -29.354 -52.549 1.00 26.39 405 LYS B CA 1
ATOM 1579 C C . LYS B 1 28 ? 1.712 -28.410 -51.412 1.00 23.35 405 LYS B C 1
ATOM 1580 O O . LYS B 1 28 ? 1.664 -27.197 -51.616 1.00 23.21 405 LYS B O 1
ATOM 1586 N N . LEU B 1 29 ? 1.425 -28.991 -50.250 1.00 19.93 406 LEU B N 1
ATOM 1587 C CA . LEU B 1 29 ? 1.133 -28.258 -49.021 1.00 18.24 406 LEU B CA 1
ATOM 1588 C C . LEU B 1 29 ? 2.105 -28.591 -47.889 1.00 17.16 406 LEU B C 1
ATOM 1589 O O . LEU B 1 29 ? 2.259 -29.753 -47.515 1.00 15.89 406 LEU B O 1
ATOM 1594 N N . ILE B 1 30 ? 2.731 -27.564 -47.323 1.00 16.21 407 ILE B N 1
ATOM 1595 C CA . ILE B 1 30 ? 3.597 -27.716 -46.152 1.00 16.26 407 ILE B CA 1
ATOM 1596 C C . ILE B 1 30 ? 2.843 -27.141 -44.976 1.00 15.97 407 ILE B C 1
ATOM 1597 O O . ILE B 1 30 ? 2.428 -26.008 -45.073 1.00 15.19 407 ILE B O 1
ATOM 1602 N N . THR B 1 31 ? 2.712 -27.879 -43.874 1.00 15.43 408 THR B N 1
ATOM 1603 C CA . THR B 1 31 ? 2.192 -27.328 -42.613 1.00 15.12 408 THR B CA 1
ATOM 1604 C C . THR B 1 31 ? 3.379 -27.103 -41.720 1.00 15.05 408 THR B C 1
ATOM 1605 O O . THR B 1 31 ? 4.238 -27.979 -41.596 1.00 15.16 408 THR B O 1
ATOM 1609 N N . ASP B 1 32 ? 3.471 -25.907 -41.143 1.00 14.54 409 ASP B N 1
ATOM 1610 C CA . ASP B 1 32 ? 4.689 -25.492 -40.468 1.00 14.53 409 ASP B CA 1
ATOM 1611 C C . ASP B 1 32 ? 4.347 -24.865 -39.145 1.00 14.78 409 ASP B C 1
ATOM 1612 O O . ASP B 1 32 ? 3.556 -23.923 -39.086 1.00 14.52 409 ASP B O 1
ATOM 1617 N N . TYR B 1 33 ? 4.971 -25.361 -38.086 1.00 15.14 410 TYR B N 1
ATOM 1618 C CA . TYR B 1 33 ? 4.594 -24.971 -36.750 1.00 15.20 410 TYR B CA 1
ATOM 1619 C C . TYR B 1 33 ? 5.749 -24.408 -35.951 1.00 15.77 410 TYR B C 1
ATOM 1620 O O . TYR B 1 33 ? 6.761 -25.077 -35.774 1.00 15.90 410 TYR B O 1
ATOM 1629 N N . GLY B 1 34 ? 5.596 -23.181 -35.458 1.00 15.74 411 GLY B N 1
ATOM 1630 C CA . GLY B 1 34 ? 6.544 -22.614 -34.509 1.00 16.53 411 GLY B CA 1
ATOM 1631 C C . GLY B 1 34 ? 6.450 -23.328 -33.166 1.00 17.14 411 GLY B C 1
ATOM 1632 O O . GLY B 1 34 ? 5.538 -24.119 -32.941 1.00 16.15 411 GLY B O 1
ATOM 1633 N N . ARG B 1 35 ? 7.396 -23.051 -32.281 1.00 19.02 412 ARG B N 1
ATOM 1634 C CA . ARG B 1 35 ? 7.377 -23.625 -30.933 1.00 21.27 412 ARG B CA 1
ATOM 1635 C C . ARG B 1 35 ? 6.595 -22.746 -29.982 1.00 20.64 412 ARG B C 1
ATOM 1636 O O . ARG B 1 35 ? 6.446 -21.550 -30.235 1.00 20.32 412 ARG B O 1
ATOM 1644 N N . ASP B 1 36 ? 6.120 -23.345 -28.888 1.00 20.05 413 ASP B N 1
ATOM 1645 C CA . ASP B 1 36 ? 5.447 -22.617 -27.802 1.00 19.71 413 ASP B CA 1
ATOM 1646 C C . ASP B 1 36 ? 4.311 -21.763 -28.382 1.00 19.04 413 ASP B C 1
ATOM 1647 O O . ASP B 1 36 ? 4.245 -20.557 -28.172 1.00 17.93 413 ASP B O 1
ATOM 1652 N N . LEU B 1 37 ? 3.430 -22.413 -29.139 1.00 18.83 414 LEU B N 1
ATOM 1653 C CA . LEU B 1 37 ? 2.379 -21.705 -29.848 1.00 18.54 414 LEU B CA 1
ATOM 1654 C C . LEU B 1 37 ? 1.373 -21.174 -28.846 1.00 18.78 414 LEU B C 1
ATOM 1655 O O . LEU B 1 37 ? 1.069 -21.852 -27.860 1.00 18.39 414 LEU B O 1
ATOM 1660 N N . PRO B 1 38 ? 0.847 -19.964 -29.099 1.00 19.16 415 PRO B N 1
ATOM 1661 C CA . PRO B 1 38 ? -0.078 -19.373 -28.156 1.00 19.15 415 PRO B CA 1
ATOM 1662 C C . PRO B 1 38 ? -1.485 -19.912 -28.333 1.00 19.36 415 PRO B C 1
ATOM 1663 O O . PRO B 1 38 ? -1.792 -20.606 -29.321 1.00 20.33 415 PRO B O 1
ATOM 1667 N N . GLN B 1 39 ? -2.317 -19.619 -27.342 1.00 18.73 416 GLN B N 1
ATOM 1668 C CA . GLN B 1 39 ? -3.746 -19.802 -27.459 1.00 19.21 416 GLN B CA 1
ATOM 1669 C C . GLN B 1 39 ? -4.333 -18.490 -27.985 1.00 18.23 416 GLN B C 1
ATOM 1670 O O . GLN B 1 39 ? -3.719 -17.426 -27.846 1.00 18.08 416 GLN B O 1
ATOM 1676 N N . VAL B 1 40 ? -5.484 -18.595 -28.634 1.00 17.23 417 VAL B N 1
ATOM 1677 C CA . VAL B 1 40 ? -6.265 -17.446 -29.095 1.00 17.31 417 VAL B CA 1
ATOM 1678 C C . VAL B 1 40 ? -7.727 -17.674 -28.712 1.00 17.75 417 VAL B C 1
ATOM 1679 O O . VAL B 1 40 ? -8.119 -18.802 -28.404 1.00 17.54 417 VAL B O 1
ATOM 1683 N N . ARG B 1 41 ? -8.517 -16.607 -28.740 1.00 18.68 418 ARG B N 1
ATOM 1684 C CA . ARG B 1 41 ? -9.968 -16.693 -28.551 1.00 19.85 418 ARG B CA 1
ATOM 1685 C C . ARG B 1 41 ? -10.663 -16.316 -29.848 1.00 18.86 418 ARG B C 1
ATOM 1686 O O . ARG B 1 41 ? -10.531 -15.190 -30.320 1.00 18.66 418 ARG B O 1
ATOM 1694 N N . ALA B 1 42 ? -11.378 -17.268 -30.438 1.00 17.78 419 ALA B N 1
ATOM 1695 C CA . ALA B 1 42 ? -12.008 -17.073 -31.737 1.00 17.41 419 ALA B CA 1
ATOM 1696 C C . ALA B 1 42 ? -13.067 -18.124 -31.978 1.00 17.33 419 ALA B C 1
ATOM 1697 O O . ALA B 1 42 ? -13.161 -19.115 -31.250 1.00 16.88 419 ALA B O 1
ATOM 1699 N N . ASP B 1 43 ? -13.859 -17.894 -33.015 1.00 17.53 420 ASP B N 1
ATOM 1700 C CA . ASP B 1 43 ? -14.826 -18.872 -33.489 1.00 18.58 420 ASP B CA 1
ATOM 1701 C C . ASP B 1 43 ? -14.048 -19.836 -34.374 1.00 18.35 420 ASP B C 1
ATOM 1702 O O . ASP B 1 43 ? -13.531 -19.434 -35.426 1.00 16.69 420 ASP B O 1
ATOM 1707 N N . LYS B 1 44 ? -13.960 -21.096 -33.938 1.00 18.56 421 LYS B N 1
ATOM 1708 C CA . LYS B 1 44 ? -13.169 -22.109 -34.636 1.00 19.02 421 LYS B CA 1
ATOM 1709 C C . LYS B 1 44 ? -13.580 -22.307 -36.096 1.00 18.32 421 LYS B C 1
ATOM 1710 O O . LYS B 1 44 ? -12.717 -22.335 -36.983 1.00 17.19 421 LYS B O 1
ATOM 1716 N N . SER B 1 45 ? -14.876 -22.474 -36.341 1.00 18.08 422 SER B N 1
ATOM 1717 C CA . SER B 1 45 ? -15.366 -22.743 -37.697 1.00 18.13 422 SER B CA 1
ATOM 1718 C C . SER B 1 45 ? -15.120 -21.560 -38.623 1.00 17.54 422 SER B C 1
ATOM 1719 O O . SER B 1 45 ? -14.845 -21.741 -39.806 1.00 18.34 422 SER B O 1
ATOM 1722 N N . GLN B 1 46 ? -15.205 -20.347 -38.080 1.00 17.29 423 GLN B N 1
ATOM 1723 C CA . GLN B 1 46 ? -14.861 -19.145 -38.845 1.00 16.82 423 GLN B CA 1
ATOM 1724 C C . GLN B 1 46 ? -13.371 -19.109 -39.205 1.00 15.08 423 GLN B C 1
ATOM 1725 O O . GLN B 1 46 ? -13.039 -18.838 -40.351 1.00 14.05 423 GLN B O 1
ATOM 1731 N N . LEU B 1 47 ? -12.481 -19.391 -38.257 1.00 13.87 424 LEU B N 1
ATOM 1732 C CA . LEU B 1 47 ? -11.040 -19.405 -38.573 1.00 13.80 424 LEU B CA 1
ATOM 1733 C C . LEU B 1 47 ? -10.697 -20.475 -39.593 1.00 13.65 424 LEU B C 1
ATOM 1734 O O . LEU B 1 47 ? -9.899 -20.226 -40.486 1.00 13.13 424 LEU B O 1
ATOM 1739 N N . GLU B 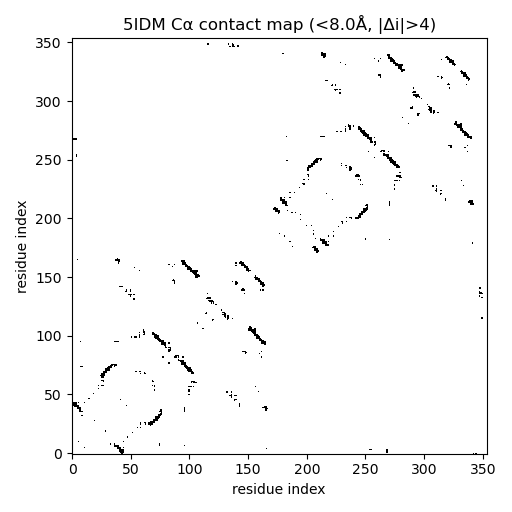1 48 ? -11.309 -21.654 -39.453 1.00 13.44 425 GLU B N 1
ATOM 1740 C CA . GLU B 1 48 ? -11.175 -22.724 -40.441 1.00 13.32 425 GLU B CA 1
ATOM 1741 C C . GLU B 1 48 ? -11.619 -22.254 -41.827 1.00 12.60 425 GLU B C 1
ATOM 1742 O O . GLU B 1 48 ? -10.902 -22.476 -42.803 1.00 11.86 425 GLU B O 1
ATOM 1748 N N . THR B 1 49 ? -12.755 -21.555 -41.906 1.00 12.10 426 THR B N 1
ATOM 1749 C CA . THR B 1 49 ? -13.215 -20.973 -43.177 1.00 12.18 426 THR B CA 1
ATOM 1750 C C . THR B 1 49 ? -12.187 -19.996 -43.749 1.00 11.84 426 THR B C 1
ATOM 1751 O O . THR B 1 49 ? -11.879 -20.054 -44.937 1.00 11.23 426 THR B O 1
ATOM 1755 N N . ALA B 1 50 ? -11.677 -19.097 -42.904 1.00 11.55 427 ALA B N 1
ATOM 1756 C CA . ALA B 1 50 ? -10.683 -18.108 -43.353 1.00 11.52 427 ALA B CA 1
ATOM 1757 C C . ALA B 1 50 ? -9.428 -18.790 -43.924 1.00 11.57 427 ALA B C 1
ATOM 1758 O O . ALA B 1 50 ? -8.964 -18.431 -44.997 1.00 11.23 427 ALA B O 1
ATOM 1760 N N . VAL B 1 51 ? -8.896 -19.766 -43.195 1.00 11.76 428 VAL B N 1
ATOM 1761 C CA . VAL B 1 51 ? -7.709 -20.504 -43.630 1.00 12.13 428 VAL B CA 1
ATOM 1762 C C . VAL B 1 51 ? -7.986 -21.274 -44.923 1.00 12.42 428 VAL B C 1
ATOM 1763 O O . VAL B 1 51 ? -7.175 -21.261 -45.845 1.00 12.35 428 VAL B O 1
ATOM 1767 N N . MET B 1 52 ? -9.142 -21.926 -44.981 1.00 12.74 429 MET B N 1
ATOM 1768 C CA . MET B 1 52 ? -9.564 -22.658 -46.161 1.00 13.46 429 MET B CA 1
ATOM 1769 C C . MET B 1 52 ? -9.626 -21.750 -47.395 1.00 12.21 429 MET B C 1
ATOM 1770 O O . MET B 1 52 ? -9.125 -22.104 -48.461 1.00 11.77 429 MET B O 1
ATOM 1775 N N . ASN B 1 53 ? -10.228 -20.574 -47.245 1.00 11.09 430 ASN B N 1
ATOM 1776 C CA . ASN B 1 53 ? -10.333 -19.628 -48.361 1.00 10.60 430 ASN B CA 1
ATOM 1777 C C . ASN B 1 53 ? -8.959 -19.164 -48.866 1.00 9.90 430 ASN B C 1
ATOM 1778 O O . ASN B 1 53 ? -8.749 -19.060 -50.067 1.00 9.48 430 ASN B O 1
ATOM 1783 N N . LEU B 1 54 ? -8.045 -18.897 -47.940 1.00 9.46 431 LEU B N 1
ATOM 1784 C CA . LEU B 1 54 ? -6.677 -18.527 -48.291 1.00 9.40 431 LEU B CA 1
ATOM 1785 C C . LEU B 1 54 ? -5.954 -19.681 -48.990 1.00 9.51 431 LEU B C 1
ATOM 1786 O O . LEU B 1 54 ? -5.315 -19.483 -50.014 1.00 9.33 431 LEU B O 1
ATOM 1791 N N . ALA B 1 55 ? -6.086 -20.887 -48.441 1.00 9.98 432 ALA B N 1
ATOM 1792 C CA . ALA B 1 55 ? -5.435 -22.071 -49.010 1.00 10.25 432 ALA B CA 1
ATOM 1793 C C . ALA B 1 55 ? -5.893 -22.358 -50.436 1.00 10.38 432 ALA B C 1
ATOM 1794 O O . ALA B 1 55 ? -5.070 -22.665 -51.296 1.00 10.43 432 ALA B O 1
ATOM 1796 N N . VAL B 1 56 ? -7.196 -22.276 -50.688 1.00 10.49 433 VAL B N 1
ATOM 1797 C CA . VAL B 1 56 ? -7.716 -22.489 -52.029 1.00 10.68 433 VAL B CA 1
ATOM 1798 C C . VAL B 1 56 ? -7.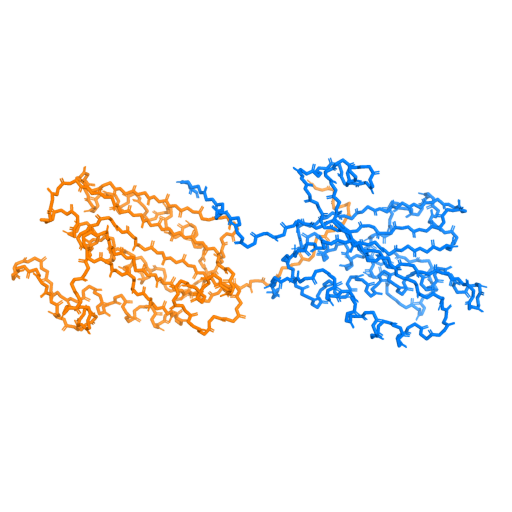239 -21.403 -53.016 1.00 10.61 433 VAL B C 1
ATOM 1799 O O . VAL B 1 56 ? -6.931 -21.716 -54.168 1.00 10.45 433 VAL B O 1
ATOM 1803 N N . ASN B 1 57 ? -7.165 -20.148 -52.565 1.00 10.09 434 ASN B N 1
ATOM 1804 C CA . ASN B 1 57 ? -6.585 -19.075 -53.379 1.00 9.99 434 ASN B CA 1
ATOM 1805 C C . ASN B 1 57 ? -5.142 -19.365 -53.760 1.00 10.42 434 ASN B C 1
ATOM 1806 O O . ASN B 1 57 ? -4.752 -19.133 -54.906 1.00 10.27 434 ASN B O 1
ATOM 1811 N N . ALA B 1 58 ? -4.368 -19.873 -52.803 1.00 11.30 435 ALA B N 1
ATOM 1812 C CA . ALA B 1 58 ? -2.980 -20.270 -53.048 1.00 12.50 435 ALA B CA 1
ATOM 1813 C C . ALA B 1 58 ? -2.930 -21.383 -54.094 1.00 13.57 435 ALA B C 1
ATOM 1814 O O . ALA B 1 58 ? -2.131 -21.330 -55.021 1.00 13.64 435 ALA B O 1
ATOM 1816 N N . ARG B 1 59 ? -3.791 -22.381 -53.942 1.00 15.21 436 ARG B N 1
ATOM 1817 C CA . ARG B 1 59 ? -3.901 -23.449 -54.930 1.00 16.93 436 ARG B CA 1
ATOM 1818 C C . ARG B 1 59 ? -4.262 -22.925 -56.325 1.00 17.50 436 ARG B C 1
ATOM 1819 O O . ARG B 1 59 ? -3.611 -23.302 -57.303 1.00 18.49 436 ARG B O 1
ATOM 1827 N N . ASP B 1 60 ? -5.280 -22.072 -56.408 1.00 16.79 437 ASP B N 1
ATOM 1828 C CA . ASP B 1 60 ? -5.673 -21.439 -57.674 1.00 17.68 437 ASP B CA 1
ATOM 1829 C C . ASP B 1 60 ? -4.493 -20.691 -58.325 1.00 18.94 437 ASP B C 1
ATOM 1830 O O . ASP B 1 60 ? -4.216 -20.872 -59.520 1.00 19.44 437 ASP B O 1
ATOM 1835 N N . ALA B 1 61 ? -3.776 -19.912 -57.514 1.00 19.40 438 ALA B N 1
ATOM 1836 C CA . ALA B 1 61 ? -2.620 -19.145 -57.961 1.00 21.13 438 ALA B CA 1
ATOM 1837 C C . ALA B 1 61 ? -1.499 -20.017 -58.545 1.00 22.80 438 ALA B C 1
ATOM 1838 O O . ALA B 1 61 ? -0.913 -19.665 -59.554 1.00 24.21 438 ALA B O 1
ATOM 1840 N N . VAL B 1 62 ? -1.194 -21.146 -57.918 1.00 24.56 439 VAL B N 1
ATOM 1841 C CA . VAL B 1 62 ? -0.090 -22.004 -58.390 1.00 26.49 439 VAL B CA 1
ATOM 1842 C C . VAL B 1 62 ? -0.531 -23.126 -59.338 1.00 29.15 439 VAL B C 1
ATOM 1843 O O . VAL B 1 62 ? 0.269 -24.008 -59.671 1.00 34.07 439 VAL B O 1
ATOM 1847 N N . ARG B 1 63 ? -1.796 -23.122 -59.741 1.00 31.31 440 ARG B N 1
ATOM 1848 C CA . ARG B 1 63 ? -2.333 -24.096 -60.668 1.0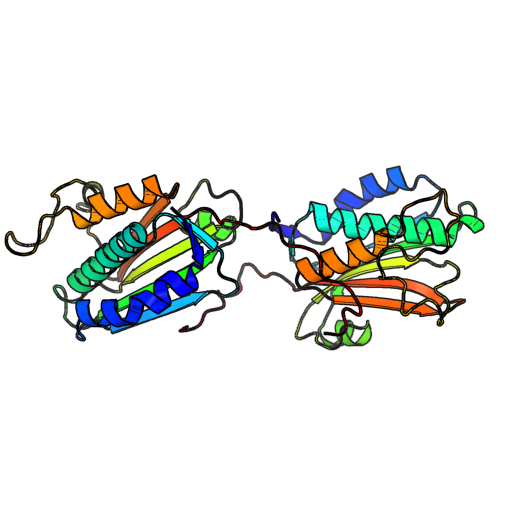0 33.38 440 ARG B CA 1
ATOM 1849 C C . ARG B 1 63 ? -2.505 -23.453 -62.029 1.00 34.29 440 ARG B C 1
ATOM 1850 O O . ARG B 1 63 ? -2.045 -23.999 -63.025 1.00 35.19 440 ARG B O 1
ATOM 1858 N N . ALA B 1 64 ? -3.166 -22.296 -62.064 1.00 35.37 441 ALA B N 1
ATOM 1859 C CA . ALA B 1 64 ? -3.284 -21.502 -63.287 1.00 35.28 441 ALA B CA 1
ATOM 1860 C C . ALA B 1 64 ? -1.913 -20.976 -63.686 1.00 35.76 441 ALA B C 1
ATOM 1861 O O . ALA B 1 64 ? -1.665 -20.748 -64.859 1.00 36.56 441 ALA B O 1
ATOM 1863 N N . ALA B 1 65 ? -1.215 -20.724 -63.232 0.00 38.22 442 ALA B N 1
ATOM 1864 C CA . ALA B 1 65 ? -0.036 -20.008 -63.716 0.00 40.33 442 ALA B CA 1
ATOM 1865 C C . ALA B 1 65 ? 1.051 -20.883 -64.331 0.00 43.10 442 ALA B C 1
ATOM 1866 O O . ALA B 1 65 ? 1.911 -20.370 -65.052 0.00 45.97 442 ALA B O 1
ATOM 1868 N N . LYS B 1 66 ? 1.040 -22.183 -64.043 0.00 44.05 443 LYS B N 1
ATOM 1869 C CA . LYS B 1 66 ? 2.250 -23.004 -64.201 0.00 44.30 443 LYS B CA 1
ATOM 1870 C C . LYS B 1 66 ? 1.897 -24.464 -64.110 0.00 42.57 443 LYS B C 1
ATOM 1871 O O . LYS B 1 66 ? 2.120 -25.227 -65.048 0.00 43.02 443 LYS B O 1
ATOM 1877 N N . GLY B 1 67 ? 1.353 -24.854 -62.962 0.00 39.96 444 GLY B N 1
ATOM 1878 C CA . GLY B 1 67 ? 1.195 -26.272 -62.665 0.00 37.97 444 GLY B CA 1
ATOM 1879 C C . GLY B 1 67 ? 2.543 -26.790 -62.175 0.00 35.01 444 GLY B C 1
ATOM 1880 O O . GLY B 1 67 ? 3.472 -27.045 -62.951 0.00 36.49 444 GLY B O 1
ATOM 1881 N N . GLY B 1 68 ? 2.626 -26.956 -60.868 0.00 30.69 445 GLY B N 1
ATOM 1882 C CA . GLY B 1 68 ? 3.896 -27.082 -60.162 0.00 27.66 445 GLY B CA 1
ATOM 1883 C C . GLY B 1 68 ? 3.888 -25.908 -59.198 0.00 24.14 445 GLY B C 1
ATOM 1884 O O . GLY B 1 68 ? 4.015 -24.751 -59.613 0.00 23.91 445 GLY B O 1
ATOM 1885 N N . GLY B 1 69 ? 3.693 -26.158 -58.022 1.00 18.35 446 GLY B N 1
ATOM 1886 C CA . GLY B 1 69 ? 3.525 -25.184 -56.934 1.00 17.57 446 GLY B CA 1
ATOM 1887 C C . GLY B 1 69 ? 3.549 -25.645 -55.479 1.00 16.16 446 GLY B C 1
ATOM 1888 O O . GLY B 1 69 ? 3.229 -26.795 -55.174 1.00 16.43 446 GLY B O 1
ATOM 1889 N N . VAL B 1 70 ? 3.871 -24.720 -54.565 1.00 14.78 447 VAL B N 1
ATOM 1890 C CA . VAL B 1 70 ? 3.880 -25.019 -53.121 1.00 13.94 447 VAL B CA 1
ATOM 1891 C C . VAL B 1 70 ? 3.147 -23.939 -52.310 1.00 12.94 447 VAL B C 1
ATOM 1892 O O . VAL B 1 70 ? 3.276 -22.750 -52.577 1.00 12.18 447 VAL B O 1
ATOM 1896 N N . VAL B 1 71 ? 2.402 -24.397 -51.308 1.00 12.46 448 VAL B N 1
ATOM 1897 C CA . VAL B 1 71 ? 1.630 -23.563 -50.406 1.00 12.52 448 VAL B CA 1
ATOM 1898 C C . VAL B 1 71 ? 2.088 -23.956 -49.005 1.00 12.03 448 VAL B C 1
ATOM 1899 O O . VAL B 1 71 ? 2.162 -25.146 -48.698 1.00 11.41 448 VAL B O 1
ATOM 1903 N N . ARG B 1 72 ? 2.420 -22.965 -48.174 1.00 11.31 449 ARG B N 1
ATOM 1904 C CA . ARG B 1 72 ? 2.763 -23.215 -46.777 1.00 11.44 449 ARG B CA 1
ATOM 1905 C C . ARG B 1 72 ? 1.746 -22.555 -45.864 1.00 11.31 449 ARG B C 1
ATOM 1906 O O . ARG B 1 72 ? 1.383 -21.394 -46.073 1.00 10.74 449 ARG B O 1
ATOM 1914 N N . ILE B 1 73 ? 1.290 -23.310 -44.866 1.00 11.58 450 ILE B N 1
ATOM 1915 C CA . ILE B 1 73 ? 0.523 -22.770 -43.752 1.00 12.21 450 ILE B CA 1
ATOM 1916 C C . ILE B 1 73 ? 1.463 -22.764 -42.569 1.00 12.57 450 ILE B C 1
ATOM 1917 O O . ILE B 1 73 ? 1.949 -23.822 -42.119 1.00 12.93 450 ILE B O 1
ATOM 1922 N N . ARG B 1 74 ? 1.738 -21.570 -42.069 1.00 11.97 451 ARG B N 1
ATOM 1923 C CA . ARG B 1 74 ? 2.640 -21.410 -40.961 1.00 12.22 451 ARG B CA 1
ATOM 1924 C C . ARG B 1 74 ? 1.880 -20.852 -39.769 1.00 12.37 451 ARG B C 1
ATOM 1925 O O . ARG B 1 74 ? 1.067 -19.937 -39.921 1.00 11.20 451 ARG B O 1
ATOM 1933 N N . THR B 1 75 ? 2.158 -21.392 -38.589 1.00 12.54 452 THR B N 1
ATOM 1934 C CA . THR B 1 75 ? 1.709 -20.752 -37.373 1.00 13.22 452 THR B CA 1
ATOM 1935 C C . THR B 1 75 ? 2.877 -20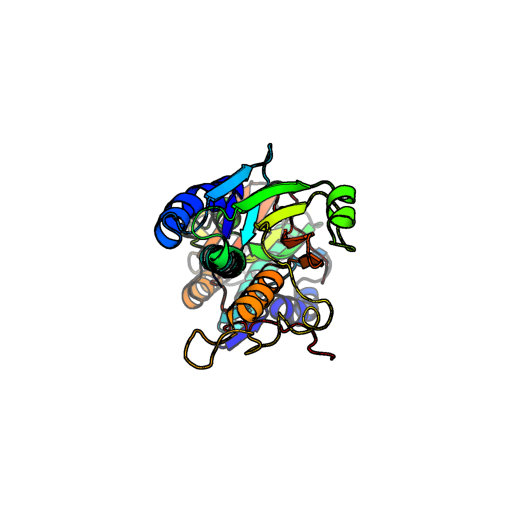.531 -36.380 1.00 12.91 452 THR B C 1
ATOM 1936 O O . THR B 1 75 ? 3.836 -21.315 -36.325 1.00 12.44 452 THR B O 1
ATOM 1940 N N . ALA B 1 76 ? 2.827 -19.411 -35.661 1.00 12.25 453 ALA B N 1
ATOM 1941 C CA . ALA B 1 76 ? 3.933 -18.979 -34.791 1.00 12.20 453 ALA B CA 1
ATOM 1942 C C . ALA B 1 76 ? 3.444 -18.091 -33.670 1.00 12.16 453 ALA B C 1
ATOM 1943 O O . ALA B 1 76 ? 2.394 -17.449 -33.776 1.00 11.92 453 ALA B O 1
ATOM 1945 N N . ARG B 1 77 ? 4.238 -18.047 -32.607 1.00 12.35 454 ARG B N 1
ATOM 1946 C CA . ARG B 1 77 ? 4.245 -16.935 -31.679 1.00 12.82 454 ARG B CA 1
ATOM 1947 C C . ARG B 1 77 ? 5.293 -15.959 -32.194 1.00 12.66 454 ARG B C 1
ATOM 1948 O O . ARG B 1 77 ? 6.455 -16.327 -32.350 1.00 13.04 454 ARG B O 1
ATOM 1956 N N . LEU B 1 78 ? 4.892 -14.718 -32.452 1.00 11.45 455 LEU B N 1
ATOM 1957 C CA . LEU B 1 78 ? 5.827 -13.673 -32.841 1.00 10.97 455 LEU B CA 1
ATOM 1958 C C . LEU B 1 78 ? 6.096 -12.755 -31.670 1.00 10.61 455 LEU B C 1
ATOM 1959 O O . LEU B 1 78 ? 5.200 -12.509 -30.845 1.00 10.12 455 LEU B O 1
ATOM 1964 N N . THR B 1 79 ? 7.314 -12.221 -31.625 1.00 10.51 456 THR B N 1
ATOM 1965 C CA . THR B 1 79 ? 7.613 -11.108 -30.739 1.00 10.71 456 THR B CA 1
ATOM 1966 C C . THR B 1 79 ? 6.938 -9.864 -31.311 1.00 11.42 456 THR B C 1
ATOM 1967 O O . THR B 1 79 ? 6.554 -9.839 -32.497 1.00 10.34 456 THR B O 1
ATOM 1971 N N . ARG B 1 80 ? 6.801 -8.837 -30.471 1.00 12.16 457 ARG B N 1
ATOM 1972 C CA . ARG B 1 80 ? 6.287 -7.542 -30.926 1.00 13.22 457 ARG B CA 1
ATOM 1973 C C . ARG B 1 80 ? 7.031 -7.048 -32.175 1.00 12.56 457 ARG B C 1
ATOM 1974 O O . ARG B 1 80 ? 6.398 -6.669 -33.165 1.00 11.76 457 ARG B O 1
ATOM 1982 N N . ASP B 1 81 ? 8.365 -7.062 -32.117 1.00 11.74 458 ASP B N 1
ATOM 1983 C CA . ASP B 1 81 ? 9.182 -6.554 -33.226 1.00 11.67 458 ASP B CA 1
ATOM 1984 C C . ASP B 1 81 ? 8.997 -7.354 -34.509 1.00 11.14 458 ASP B C 1
ATOM 1985 O O . ASP B 1 81 ? 8.917 -6.776 -35.594 1.00 10.57 458 ASP B O 1
ATOM 1990 N N . GLU B 1 82 ? 8.922 -8.676 -34.380 1.00 10.68 459 GLU B N 1
ATOM 1991 C CA . GLU B 1 82 ? 8.658 -9.541 -35.537 1.00 10.43 459 GLU B CA 1
ATOM 1992 C C . GLU B 1 82 ? 7.305 -9.236 -36.181 1.00 10.01 459 GLU B C 1
ATOM 1993 O O . GLU B 1 82 ? 7.200 -9.183 -37.411 1.00 9.94 459 GLU B O 1
ATOM 1999 N N . ALA B 1 83 ? 6.278 -9.039 -35.353 1.00 9.63 460 ALA B N 1
ATOM 2000 C CA . ALA B 1 83 ? 4.932 -8.736 -35.851 1.00 9.36 460 ALA B CA 1
ATOM 2001 C C . ALA B 1 83 ? 4.912 -7.398 -36.600 1.00 9.13 460 ALA B C 1
ATOM 2002 O O . ALA B 1 83 ? 4.315 -7.311 -37.677 1.00 8.63 460 ALA B O 1
ATOM 2004 N N . ILE B 1 84 ? 5.608 -6.386 -36.067 1.00 8.98 461 ILE B N 1
ATOM 2005 C CA . ILE B 1 84 ? 5.722 -5.087 -36.767 1.00 9.07 461 ILE B CA 1
ATOM 2006 C C . ILE B 1 84 ? 6.431 -5.267 -38.108 1.00 9.05 461 ILE B C 1
ATOM 2007 O O . ILE B 1 84 ? 5.981 -4.756 -39.140 1.00 8.78 461 ILE B O 1
ATOM 2012 N N . GLN B 1 85 ? 7.538 -6.003 -38.074 1.00 9.01 462 GLN B N 1
ATOM 2013 C CA . GLN B 1 85 ? 8.311 -6.323 -39.270 1.00 9.36 462 GLN B CA 1
ATOM 2014 C C . GLN B 1 85 ? 7.473 -7.014 -40.363 1.00 8.84 462 GLN B C 1
ATOM 2015 O O . GLN B 1 85 ? 7.626 -6.714 -41.552 1.00 8.30 462 GLN B O 1
ATOM 2021 N N . LEU B 1 86 ? 6.601 -7.926 -39.932 1.00 8.50 463 LEU B N 1
ATOM 2022 C CA . LEU B 1 86 ? 5.753 -8.728 -40.826 1.00 8.47 463 LEU B CA 1
ATOM 2023 C C . LEU B 1 86 ? 4.455 -8.026 -41.283 1.00 8.31 463 LEU B C 1
ATOM 2024 O O . LEU B 1 86 ? 3.690 -8.599 -42.076 1.00 8.23 463 LEU B O 1
ATOM 2029 N N . GLY B 1 87 ? 4.217 -6.819 -40.773 1.00 8.31 464 GLY B N 1
ATOM 2030 C CA . GLY B 1 87 ? 3.159 -5.922 -41.260 1.00 8.50 464 GLY B CA 1
ATOM 2031 C C . GLY B 1 87 ? 1.998 -5.634 -40.335 1.00 8.71 464 GLY B C 1
ATOM 2032 O O . GLY B 1 87 ? 0.908 -5.323 -40.827 1.00 8.66 464 GLY B O 1
ATOM 2033 N N . PHE B 1 88 ? 2.227 -5.713 -39.017 1.00 8.73 465 PHE B N 1
ATOM 2034 C CA . PHE B 1 88 ? 1.225 -5.378 -38.011 1.00 8.97 465 PHE B CA 1
ATOM 2035 C C . PHE B 1 88 ? 1.767 -4.204 -37.180 1.00 9.26 465 PHE B C 1
ATOM 2036 O O . PHE B 1 88 ? 2.416 -4.422 -36.159 1.00 9.02 465 PHE B O 1
ATOM 2044 N N . PRO B 1 89 ? 1.531 -2.959 -37.639 1.00 9.52 466 PRO B N 1
ATOM 2045 C CA . PRO B 1 89 ? 2.199 -1.802 -37.018 1.00 10.22 466 PRO B CA 1
ATOM 2046 C C . PRO B 1 89 ? 1.877 -1.597 -35.542 1.00 10.39 466 PRO B C 1
ATOM 2047 O O . PRO B 1 89 ? 2.734 -1.150 -34.796 1.00 10.76 466 PRO B O 1
ATOM 2051 N N . ALA B 1 90 ? 0.661 -1.940 -35.129 1.00 11.11 467 ALA B N 1
ATOM 2052 C CA . ALA B 1 90 ? 0.198 -1.687 -33.764 1.00 11.46 467 ALA B CA 1
ATOM 2053 C C . ALA B 1 90 ? 0.486 -2.823 -32.767 1.00 11.87 467 ALA B C 1
ATOM 2054 O O . ALA B 1 90 ? -0.043 -2.807 -31.652 1.00 11.78 467 ALA B O 1
ATOM 2056 N N . ALA B 1 91 ? 1.297 -3.805 -33.154 1.00 11.92 468 ALA B N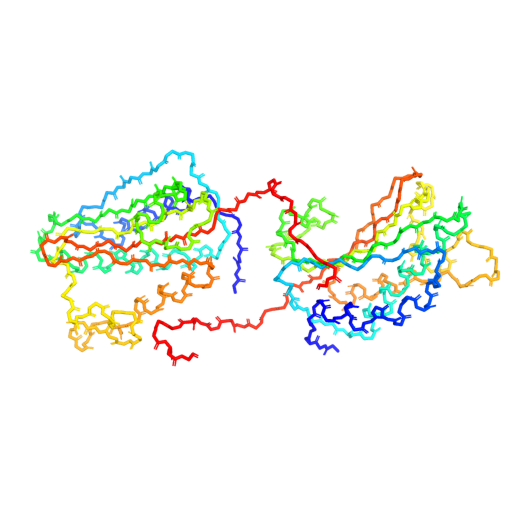 1
ATOM 2057 C CA . ALA B 1 91 ? 1.642 -4.902 -32.251 1.00 12.70 468 ALA B CA 1
ATOM 2058 C C . ALA B 1 91 ? 2.210 -4.332 -30.944 1.00 13.69 468 ALA B C 1
ATOM 2059 O O . ALA B 1 91 ? 3.081 -3.454 -30.977 1.00 13.38 468 ALA B O 1
ATOM 2061 N N . ASP B 1 92 ? 1.701 -4.811 -29.812 1.00 15.53 469 ASP B N 1
ATOM 2062 C CA . ASP B 1 92 ? 2.121 -4.305 -28.478 1.00 17.64 469 ASP B CA 1
ATOM 2063 C C . ASP B 1 92 ? 2.779 -5.359 -27.589 1.00 16.89 469 ASP B C 1
ATOM 2064 O O . ASP B 1 92 ? 3.118 -5.071 -26.444 1.00 17.45 469 ASP B O 1
ATOM 2069 N N . GLY B 1 93 ? 2.971 -6.566 -28.106 1.00 15.30 470 GLY B N 1
ATOM 2070 C CA . GLY B 1 93 ? 3.585 -7.648 -27.338 1.00 14.76 470 GLY B CA 1
ATOM 2071 C C . GLY B 1 93 ? 3.618 -8.893 -28.190 1.00 13.90 470 GLY B C 1
ATOM 2072 O O . GLY B 1 93 ? 3.486 -8.806 -29.416 1.00 13.28 470 GLY B O 1
ATOM 2073 N N . ASP B 1 94 ? 3.749 -10.052 -27.554 1.00 13.08 471 ASP B N 1
ATOM 2074 C CA . ASP B 1 94 ? 3.684 -11.326 -28.288 1.00 12.48 471 ASP B CA 1
ATOM 2075 C C . ASP B 1 94 ? 2.356 -11.434 -29.046 1.00 11.17 471 ASP B C 1
ATOM 2076 O O . ASP B 1 94 ? 1.313 -11.067 -28.523 1.00 10.81 471 ASP B O 1
ATOM 2081 N N . THR B 1 95 ? 2.414 -11.953 -30.267 1.00 10.55 472 THR B N 1
ATOM 2082 C CA . THR B 1 95 ? 1.272 -11.975 -31.184 1.00 9.99 472 THR B CA 1
ATOM 2083 C C . THR B 1 95 ? 1.139 -13.355 -31.835 1.00 9.59 472 THR B C 1
ATOM 2084 O O . THR B 1 95 ? 2.155 -13.957 -32.211 1.00 9.45 472 THR B O 1
ATOM 2088 N N . ALA B 1 96 ? -0.102 -13.843 -31.977 1.00 8.99 473 ALA B N 1
ATOM 2089 C CA . ALA B 1 96 ? -0.377 -15.111 -32.674 1.00 8.73 473 ALA B CA 1
ATOM 2090 C C . ALA B 1 96 ? -0.377 -14.864 -34.174 1.00 8.71 473 ALA B C 1
ATOM 2091 O O . ALA B 1 96 ? -0.914 -13.855 -34.638 1.00 8.37 473 ALA B O 1
ATOM 2093 N N . PHE B 1 97 ? 0.225 -15.779 -34.924 1.00 8.65 474 PHE B N 1
ATOM 2094 C CA . PHE B 1 97 ? 0.473 -15.584 -36.362 1.00 8.63 474 PHE B CA 1
ATOM 2095 C C . PHE B 1 97 ? -0.023 -16.796 -37.130 1.00 8.61 474 PHE B C 1
ATOM 2096 O O . PHE B 1 97 ? 0.324 -17.916 -36.780 1.00 8.74 474 PHE B O 1
ATOM 2104 N N . ILE B 1 98 ? -0.847 -16.558 -38.144 1.00 8.59 475 ILE B N 1
ATOM 2105 C CA . ILE B 1 98 ? -1.223 -17.575 -39.126 1.00 8.73 475 ILE B CA 1
ATOM 2106 C C . ILE B 1 98 ? -0.900 -16.966 -40.487 1.00 8.62 475 ILE B C 1
ATOM 2107 O O . ILE B 1 98 ? -1.381 -15.882 -40.807 1.00 8.34 475 ILE B O 1
ATOM 2112 N N . GLU B 1 99 ? -0.107 -17.670 -41.286 1.00 8.50 476 GLU B N 1
ATOM 2113 C CA . GLU B 1 99 ? 0.279 -17.174 -42.594 1.00 8.71 476 GLU B CA 1
ATOM 2114 C C . GLU B 1 99 ? 0.089 -18.252 -43.647 1.00 8.60 476 GLU B C 1
ATOM 2115 O O . GLU B 1 99 ? 0.566 -19.383 -43.487 1.00 8.39 476 GLU B O 1
ATOM 2121 N N . VAL B 1 100 ? -0.600 -17.890 -44.719 1.00 8.55 477 VAL B N 1
ATOM 2122 C CA . VAL B 1 100 ? -0.734 -18.767 -45.865 1.00 8.80 477 VAL B CA 1
ATOM 2123 C C . VAL B 1 100 ? 0.119 -18.133 -46.938 1.00 9.04 477 VAL B C 1
ATOM 2124 O O . VAL B 1 100 ? -0.186 -17.033 -47.394 1.00 8.52 477 VAL B O 1
ATOM 2128 N N . SER B 1 101 ? 1.153 -18.860 -47.345 1.00 9.91 478 SER B N 1
ATOM 2129 C CA . SER B 1 101 ? 2.180 -18.354 -48.260 1.00 10.88 478 SER B CA 1
ATOM 2130 C C . SER B 1 101 ? 2.296 -19.304 -49.473 1.00 10.98 478 SER B C 1
ATOM 2131 O O . SER B 1 101 ? 2.097 -20.523 -49.349 1.00 11.27 478 SER B O 1
ATOM 2134 N N . ASP B 1 102 ? 2.505 -18.745 -50.665 1.00 10.78 479 ASP B N 1
ATOM 2135 C CA . ASP B 1 102 ? 2.695 -19.576 -51.863 1.00 11.22 479 ASP B CA 1
ATOM 2136 C C . ASP B 1 102 ? 3.832 -19.053 -52.706 1.00 11.33 479 ASP B C 1
ATOM 2137 O O . ASP B 1 102 ? 4.245 -17.908 -52.551 1.00 10.69 479 ASP B O 1
ATOM 2142 N N . ASP B 1 103 ? 4.276 -19.885 -53.646 1.00 12.02 480 ASP B N 1
ATOM 2143 C CA . ASP B 1 103 ? 5.301 -19.484 -54.599 1.00 12.46 480 ASP B CA 1
ATOM 2144 C C . ASP B 1 103 ? 4.725 -19.233 -55.995 1.00 12.69 480 ASP B C 1
ATOM 2145 O O . ASP B 1 103 ? 5.400 -19.428 -57.005 1.00 12.71 480 ASP B O 1
ATOM 2150 N N . GLY B 1 104 ? 3.480 -18.767 -56.046 1.00 12.91 481 GLY B N 1
ATOM 2151 C CA . GLY B 1 104 ? 2.806 -18.484 -57.299 1.00 13.15 481 GLY B CA 1
ATOM 2152 C C . GLY B 1 104 ? 3.249 -17.194 -57.951 1.00 13.23 481 GLY B C 1
ATOM 2153 O O . GLY B 1 104 ? 4.267 -16.616 -57.561 1.00 12.76 481 GLY B O 1
ATOM 2154 N N . PRO B 1 105 ? 2.462 -16.720 -58.935 1.00 13.81 482 PRO B N 1
ATOM 2155 C CA . PRO B 1 105 ? 2.799 -15.497 -59.663 1.00 14.50 482 PRO B CA 1
ATOM 2156 C C . PRO B 1 105 ? 2.628 -14.209 -58.871 1.00 14.61 482 PRO B C 1
ATOM 2157 O O . PRO B 1 105 ? 3.070 -13.162 -59.340 1.00 14.75 482 PRO B O 1
ATOM 2161 N N . GLY B 1 106 ? 2.025 -14.262 -57.682 1.00 14.18 483 GLY B N 1
ATOM 2162 C CA . GLY B 1 106 ? 1.840 -13.072 -56.879 1.00 13.82 483 GLY B CA 1
ATOM 2163 C C . GLY B 1 106 ? 0.660 -12.276 -57.372 1.00 13.68 483 GLY B C 1
ATOM 2164 O O . GLY B 1 106 ? -0.011 -12.653 -58.328 1.00 13.38 483 GLY B O 1
ATOM 2165 N N . ILE B 1 107 ? 0.426 -11.157 -56.715 1.00 13.33 484 ILE B N 1
ATOM 2166 C CA . ILE B 1 107 ? -0.730 -10.339 -56.991 1.00 13.59 484 ILE B CA 1
ATOM 2167 C C . ILE B 1 107 ? -0.239 -9.130 -57.772 1.00 13.89 484 ILE B C 1
ATOM 2168 O O . ILE B 1 107 ? 0.575 -8.370 -57.256 1.00 13.94 484 ILE B O 1
ATOM 2173 N N . PRO B 1 108 ? -0.728 -8.944 -59.013 1.00 14.79 485 PRO B N 1
ATOM 2174 C CA . PRO B 1 108 ? -0.340 -7.723 -59.736 1.00 15.36 485 PRO B CA 1
ATOM 2175 C C . PRO B 1 108 ? -0.677 -6.445 -58.951 1.00 15.77 485 PRO B C 1
ATOM 2176 O O . PRO B 1 108 ? -1.750 -6.374 -58.325 1.00 15.21 485 PRO B O 1
ATOM 2180 N N . PRO B 1 109 ? 0.233 -5.448 -58.956 1.00 17.16 486 PRO B N 1
ATOM 2181 C CA . PRO B 1 109 ? 0.001 -4.225 -58.170 1.00 17.72 486 PRO B CA 1
ATOM 2182 C C . PRO B 1 109 ? -1.315 -3.504 -58.487 1.00 18.71 486 PRO B C 1
ATOM 2183 O O . PRO B 1 109 ? -1.921 -2.924 -57.598 1.00 18.80 486 PRO B O 1
ATOM 2187 N N . ASP B 1 110 ? -1.736 -3.555 -59.748 1.00 19.80 487 ASP B N 1
ATOM 2188 C CA . ASP B 1 110 ? -3.010 -2.959 -60.191 1.00 21.30 487 ASP B CA 1
ATOM 2189 C C . ASP B 1 110 ? -4.267 -3.699 -59.691 1.00 20.20 487 ASP B C 1
ATOM 2190 O O . ASP B 1 110 ? -5.360 -3.153 -59.750 1.00 20.96 487 ASP B O 1
ATOM 2195 N N . VAL B 1 111 ? -4.111 -4.937 -59.228 1.00 18.81 488 VAL B N 1
ATOM 2196 C CA . VAL B 1 111 ? -5.224 -5.702 -58.652 1.00 18.14 488 VAL B CA 1
ATOM 2197 C C . VAL B 1 111 ? -5.213 -5.662 -57.104 1.00 16.85 488 VAL B C 1
ATOM 2198 O O . VAL B 1 111 ? -6.266 -5.799 -56.480 1.00 16.18 488 VAL B O 1
ATOM 2202 N N . MET B 1 112 ? -4.045 -5.431 -56.486 1.00 15.94 489 MET B N 1
ATOM 2203 C CA . MET B 1 112 ? -3.887 -5.505 -55.018 1.00 15.31 489 MET B CA 1
ATOM 2204 C C . MET B 1 112 ? -4.936 -4.729 -54.230 1.00 14.62 489 MET B C 1
ATOM 2205 O O . MET B 1 112 ? -5.448 -5.224 -53.227 1.00 14.09 489 MET B O 1
ATOM 2210 N N . GLY B 1 113 ? -5.225 -3.506 -54.667 1.00 14.00 490 GLY B N 1
ATOM 2211 C CA . GLY B 1 113 ? -6.158 -2.627 -53.969 1.00 13.91 490 GLY B CA 1
ATOM 2212 C C . GLY B 1 113 ? -7.602 -3.104 -53.897 1.00 13.76 490 GLY B C 1
ATOM 2213 O O . GLY B 1 113 ? -8.359 -2.646 -53.055 1.00 14.01 490 GLY B O 1
ATOM 2214 N N . LYS B 1 114 ? -7.979 -4.039 -54.765 1.00 13.80 491 LYS B N 1
ATOM 2215 C CA . LYS B 1 114 ? -9.349 -4.525 -54.854 1.00 13.61 491 LYS B CA 1
ATOM 2216 C C . LYS B 1 114 ? -9.597 -5.936 -54.374 1.00 12.11 491 LYS B C 1
ATOM 2217 O O . LYS B 1 114 ? -10.749 -6.376 -54.408 1.00 11.67 491 LYS B O 1
ATOM 2223 N N . ILE B 1 115 ? -8.563 -6.654 -53.941 1.00 10.84 492 ILE B N 1
ATOM 2224 C CA . ILE B 1 115 ? -8.731 -8.090 -53.666 1.00 10.51 492 ILE B CA 1
ATOM 2225 C C . ILE B 1 115 ? -9.735 -8.416 -52.561 1.00 9.98 492 ILE B C 1
ATOM 2226 O O . ILE B 1 115 ? -10.340 -9.469 -52.599 1.00 9.85 492 ILE B O 1
ATOM 2231 N N . PHE B 1 116 ? -9.896 -7.531 -51.577 1.00 9.70 493 PHE B N 1
ATOM 2232 C CA . PHE B 1 116 ? -10.854 -7.764 -50.484 1.00 9.66 493 PHE B CA 1
ATOM 2233 C C . PHE B 1 116 ? -12.294 -7.298 -50.805 1.00 10.10 493 PHE B C 1
ATOM 2234 O O . PHE B 1 116 ? -13.197 -7.533 -50.008 1.00 10.33 493 PHE B O 1
ATOM 2242 N N . ASP B 1 117 ? -12.494 -6.644 -51.949 1.00 10.41 494 ASP B N 1
ATOM 2243 C CA . ASP B 1 117 ? -13.814 -6.130 -52.337 1.00 10.73 494 ASP B CA 1
ATOM 2244 C C . ASP B 1 117 ? -14.774 -7.284 -52.610 1.00 10.56 494 ASP B C 1
ATOM 2245 O O . ASP B 1 117 ? -14.413 -8.215 -53.336 1.00 10.33 494 ASP B O 1
ATOM 2250 N N . PRO B 1 118 ? -16.000 -7.235 -52.041 1.00 10.75 495 PRO B N 1
ATOM 2251 C CA . PRO B 1 118 ? -17.002 -8.241 -52.405 1.00 10.50 495 PRO B CA 1
ATOM 2252 C C . PRO B 1 118 ? -17.152 -8.331 -53.922 1.00 10.26 495 PRO B C 1
ATOM 2253 O O . PRO B 1 118 ? -17.272 -7.302 -54.584 1.00 10.18 495 PRO B O 1
ATOM 2257 N N . PHE B 1 119 ? -17.053 -9.552 -54.433 1.00 10.19 496 PHE B N 1
ATOM 2258 C CA . PHE B 1 119 ? -17.244 -9.905 -55.851 1.00 10.30 496 PHE B CA 1
ATOM 2259 C C . PHE B 1 119 ? -16.035 -9.677 -56.757 1.00 10.29 496 PHE B C 1
ATOM 2260 O O . PHE B 1 119 ? -16.063 -10.107 -57.918 1.00 10.38 496 PHE B O 1
ATOM 2268 N N . PHE B 1 120 ? -14.979 -9.017 -56.268 1.00 10.31 497 PHE B N 1
ATOM 2269 C CA . PHE B 1 120 ? -13.821 -8.830 -57.119 1.00 10.53 497 PHE B CA 1
ATOM 2270 C C . PHE B 1 120 ? -13.130 -10.155 -57.380 1.00 10.45 497 PHE B C 1
ATOM 2271 O O . PHE B 1 120 ? -12.831 -10.915 -56.455 1.00 10.24 497 PHE B O 1
ATOM 2279 N N . THR B 1 121 ? -12.849 -10.415 -58.648 1.00 10.71 498 THR B N 1
ATOM 2280 C CA . THR B 1 121 ? -12.141 -11.619 -59.026 1.00 10.79 498 THR B CA 1
ATOM 2281 C C . THR B 1 121 ? -11.361 -11.377 -60.318 1.00 10.97 498 THR B C 1
ATOM 2282 O O . THR B 1 121 ? -11.753 -10.541 -61.130 1.00 10.34 498 THR B O 1
ATOM 2286 N N . THR B 1 122 ? -10.250 -12.094 -60.477 1.00 10.99 499 THR B N 1
ATOM 2287 C CA . THR B 1 122 ? -9.547 -12.176 -61.759 1.00 11.33 499 THR B CA 1
ATOM 2288 C C . THR B 1 122 ? -9.824 -13.514 -62.447 1.00 11.52 499 THR B C 1
ATOM 2289 O O . THR B 1 122 ? -9.275 -13.781 -63.518 1.00 11.85 499 THR B O 1
ATOM 2293 N N . LYS B 1 123 ? -10.680 -14.344 -61.850 1.00 11.49 500 LYS B N 1
ATOM 2294 C CA . LYS B 1 123 ? -10.936 -15.688 -62.345 1.00 11.84 500 LYS B CA 1
ATOM 2295 C C . LYS B 1 123 ? -12.103 -15.628 -63.329 1.00 12.11 500 LYS B C 1
ATOM 2296 O O . LYS B 1 123 ? -12.876 -14.678 -63.312 1.00 11.40 500 LYS B O 1
ATOM 2302 N N . PRO B 1 124 ? -12.217 -16.635 -64.216 1.00 12.52 501 PRO B N 1
ATOM 2303 C CA . PRO B 1 124 ? -13.336 -16.621 -65.149 1.00 13.11 501 PRO B CA 1
ATOM 2304 C C . PRO B 1 124 ? -14.680 -16.831 -64.452 1.00 13.31 501 PRO B C 1
ATOM 2305 O O . PRO B 1 124 ? -14.739 -17.338 -63.328 1.00 13.59 501 PRO B O 1
ATOM 2309 N N . VAL B 1 125 ? -15.747 -16.486 -65.155 1.00 14.28 502 VAL B N 1
ATOM 2310 C CA . VAL B 1 125 ? -17.087 -16.386 -64.551 1.00 14.93 502 VAL B CA 1
ATOM 2311 C C . VAL B 1 125 ? -17.578 -17.671 -63.858 1.00 15.90 502 VAL B C 1
ATOM 2312 O O . VAL B 1 125 ? -18.298 -17.602 -62.863 1.00 16.05 502 VAL B O 1
ATOM 2316 N N . GLY B 1 126 ? -17.179 -18.832 -64.359 1.00 16.24 503 GLY B N 1
ATOM 2317 C CA . GLY B 1 126 ? -17.650 -20.094 -63.796 1.00 17.22 503 GLY B CA 1
ATOM 2318 C C . GLY B 1 126 ? -16.947 -20.611 -62.555 1.00 18.04 503 GLY B C 1
ATOM 2319 O O . GLY B 1 126 ? -17.367 -21.620 -62.005 1.00 18.40 503 GLY B O 1
ATOM 2320 N N . GLU B 1 127 ? -15.891 -19.948 -62.086 1.00 19.73 504 GLU B N 1
ATOM 2321 C CA . GLU B 1 127 ? -15.054 -20.550 -61.019 1.00 21.00 504 GLU B CA 1
ATOM 2322 C C . GLU B 1 127 ? -15.472 -20.335 -59.574 1.00 21.17 504 GLU B C 1
ATOM 2323 O O . GLU B 1 127 ? -15.227 -21.195 -58.726 1.00 23.45 504 GLU B O 1
ATOM 2329 N N . GLY B 1 128 ? -16.100 -19.215 -59.284 1.00 19.89 505 GLY B N 1
ATOM 2330 C CA . GLY B 1 128 ? -16.490 -18.936 -57.895 1.00 18.70 505 GLY B CA 1
ATOM 2331 C C . GLY B 1 128 ? -17.433 -17.758 -57.843 1.00 17.58 505 GLY B C 1
ATOM 2332 O O . GLY B 1 128 ? -18.169 -17.519 -58.800 1.00 18.65 505 GLY B O 1
ATOM 2333 N N . THR B 1 129 ? -17.426 -17.031 -56.729 1.00 15.88 506 THR B N 1
ATOM 2334 C CA . THR B 1 129 ? -18.275 -15.841 -56.548 1.00 14.77 506 THR B CA 1
ATOM 2335 C C . THR B 1 129 ? -17.483 -14.527 -56.415 1.00 13.77 506 THR B C 1
ATOM 2336 O O . THR B 1 129 ? -18.022 -13.451 -56.654 1.00 13.65 506 THR B O 1
ATOM 2340 N N . GLY B 1 130 ? -16.208 -14.616 -56.032 1.00 12.82 507 GLY B N 1
ATOM 2341 C CA . GLY B 1 130 ? -15.405 -13.441 -55.702 1.00 12.00 507 GLY B CA 1
ATOM 2342 C C . GLY B 1 130 ? -15.623 -12.916 -54.285 1.00 11.51 507 GLY B C 1
ATOM 2343 O O . GLY B 1 130 ? -15.307 -11.764 -54.004 1.00 11.17 507 GLY B O 1
ATOM 2344 N N . LEU B 1 131 ? -16.163 -13.745 -53.390 1.00 10.78 508 LEU B N 1
ATOM 2345 C CA . LEU B 1 131 ? -16.324 -13.370 -51.981 1.00 10.48 508 LEU B CA 1
ATOM 2346 C C . LEU B 1 131 ? -15.279 -13.945 -51.027 1.00 9.97 508 LEU B C 1
ATOM 2347 O O . LEU B 1 131 ? -15.252 -13.540 -49.860 1.00 9.97 508 LEU B O 1
ATOM 2352 N N . GLY B 1 132 ? -14.431 -14.861 -51.492 1.00 9.39 509 GLY B N 1
ATOM 2353 C CA . GLY B 1 132 ? -13.474 -15.555 -50.600 1.00 9.19 509 GLY B CA 1
ATOM 2354 C C . GLY B 1 132 ? -12.727 -14.629 -49.642 1.00 8.95 509 GLY B C 1
ATOM 2355 O O . GLY B 1 132 ? -12.732 -14.832 -48.433 1.00 8.78 509 GLY B O 1
ATOM 2356 N N . LEU B 1 133 ? -12.115 -13.582 -50.182 1.00 8.93 510 LEU B N 1
ATOM 2357 C CA . LEU B 1 133 ? -11.313 -12.669 -49.370 1.00 8.84 510 LEU B CA 1
ATOM 2358 C C . LEU B 1 133 ? -12.160 -11.662 -48.587 1.00 8.94 510 LEU B C 1
ATOM 2359 O O . LEU B 1 133 ? -11.729 -11.218 -47.524 1.00 8.99 510 LEU B O 1
ATOM 2364 N N . ALA B 1 134 ? -13.344 -11.300 -49.096 1.00 8.94 511 ALA B N 1
ATOM 2365 C CA . ALA B 1 134 ? -14.279 -10.468 -48.320 1.00 8.90 511 ALA B CA 1
ATOM 2366 C C . ALA B 1 134 ? -14.680 -11.204 -47.050 1.00 8.93 511 ALA B C 1
ATOM 2367 O O . ALA B 1 134 ? -14.690 -10.625 -45.968 1.00 9.04 511 ALA B O 1
ATOM 2369 N N . THR B 1 135 ? -14.950 -12.499 -47.181 1.00 9.12 512 THR B N 1
ATOM 2370 C CA . THR B 1 135 ? -15.246 -13.349 -46.034 1.00 9.19 512 THR B CA 1
ATOM 2371 C C . THR B 1 135 ? -14.051 -13.451 -45.062 1.00 8.79 512 THR B C 1
ATOM 2372 O O . THR B 1 135 ? -14.208 -13.293 -43.844 1.00 8.41 512 THR B O 1
ATOM 2376 N N . VAL B 1 136 ? -12.856 -13.684 -45.603 1.00 8.60 513 VAL B N 1
ATOM 2377 C CA . VAL B 1 136 ? -11.629 -13.718 -44.782 1.00 8.49 513 VAL B CA 1
ATOM 2378 C C . VAL B 1 136 ? -11.486 -12.433 -43.972 1.00 8.53 513 VAL B C 1
ATOM 2379 O O . VAL B 1 136 ? -11.267 -12.469 -42.765 1.00 8.31 513 VAL B O 1
ATOM 2383 N N . TYR B 1 137 ? -11.579 -11.298 -44.659 1.00 8.76 514 TYR B N 1
ATOM 2384 C CA . TYR B 1 137 ? -11.405 -10.005 -44.022 1.00 9.19 514 TYR B CA 1
ATOM 2385 C C . TYR B 1 137 ? -12.364 -9.830 -42.851 1.00 9.32 514 TYR B C 1
ATOM 2386 O O . TYR B 1 137 ? -11.951 -9.436 -41.764 1.00 9.55 514 TYR B O 1
ATOM 2395 N N . GLY B 1 138 ? -13.632 -10.141 -43.087 1.00 9.47 515 GLY B N 1
ATOM 2396 C CA . GLY B 1 138 ? -14.660 -10.011 -42.061 1.00 9.49 515 GLY B CA 1
ATOM 2397 C C . GLY B 1 138 ? -14.381 -10.887 -40.843 1.00 9.63 515 GLY B C 1
ATOM 2398 O O . GLY B 1 138 ? -14.479 -10.433 -39.701 1.00 9.90 515 GLY B O 1
ATOM 2399 N N . ILE B 1 139 ? -13.935 -12.112 -41.097 1.00 9.61 516 ILE B N 1
ATOM 2400 C CA . ILE B 1 139 ? -13.574 -13.057 -40.042 1.00 9.55 516 ILE B CA 1
ATOM 2401 C C . ILE B 1 139 ? -12.395 -12.560 -39.184 1.00 9.43 516 ILE B C 1
ATOM 2402 O O . ILE B 1 139 ? -12.454 -12.614 -37.951 1.00 9.54 516 ILE B O 1
ATOM 2407 N N . VAL B 1 140 ? -11.346 -12.065 -39.836 1.00 9.48 517 VAL B N 1
ATOM 2408 C CA . VAL B 1 140 ? -10.163 -11.529 -39.141 1.00 9.60 517 VAL B CA 1
ATOM 2409 C C . VAL B 1 140 ? -10.577 -10.382 -38.220 1.00 9.82 517 VAL B C 1
ATOM 2410 O O . VAL B 1 140 ? -10.169 -10.348 -37.055 1.00 9.68 517 VAL B O 1
ATOM 2414 N N . LYS B 1 141 ? -11.378 -9.447 -38.729 1.00 10.18 518 LYS B N 1
ATOM 2415 C CA . LYS B 1 141 ? -11.788 -8.292 -37.907 1.00 10.73 518 LYS B CA 1
ATOM 2416 C C . LYS B 1 141 ? -12.721 -8.704 -36.755 1.00 11.35 518 LYS B C 1
ATOM 2417 O O . LYS B 1 141 ? -12.589 -8.192 -35.636 1.00 11.25 518 LYS B O 1
ATOM 2423 N N . GLN B 1 142 ? -13.625 -9.649 -37.014 1.00 12.36 519 GLN B N 1
ATOM 2424 C CA . GLN B 1 142 ? -14.483 -10.219 -35.963 1.00 13.66 519 GLN B CA 1
ATOM 2425 C C . GLN B 1 142 ? -13.685 -10.921 -34.853 1.00 13.17 519 GLN B C 1
ATOM 2426 O O . GLN B 1 142 ? -14.107 -10.934 -33.689 1.00 13.11 519 GLN B O 1
ATOM 2432 N N . SER B 1 143 ? -12.524 -11.470 -35.210 1.00 12.68 520 SER B N 1
ATOM 2433 C CA . SER B 1 143 ? -11.593 -12.097 -34.257 1.00 12.35 520 SER B CA 1
ATOM 2434 C C . SER B 1 143 ? -10.607 -11.097 -33.597 1.00 12.32 520 SER B C 1
ATOM 2435 O O . SER B 1 143 ? -9.599 -11.525 -33.012 1.00 12.19 520 SER B O 1
ATOM 2438 N N . ASP B 1 144 ? -10.893 -9.794 -33.698 1.00 12.09 521 ASP B N 1
ATOM 2439 C CA . ASP B 1 144 ? -10.053 -8.705 -33.171 1.00 12.24 521 ASP B CA 1
ATOM 2440 C C . ASP B 1 144 ? -8.630 -8.745 -33.723 1.00 11.14 521 ASP B C 1
ATOM 2441 O O . ASP B 1 144 ? -7.665 -8.423 -33.018 1.00 11.24 521 ASP B O 1
ATOM 2446 N N . GLY B 1 145 ? -8.515 -9.137 -34.989 1.00 10.06 522 GLY B N 1
ATOM 2447 C CA . GLY B 1 145 ? -7.222 -9.357 -35.635 1.00 9.62 522 GLY B CA 1
ATOM 2448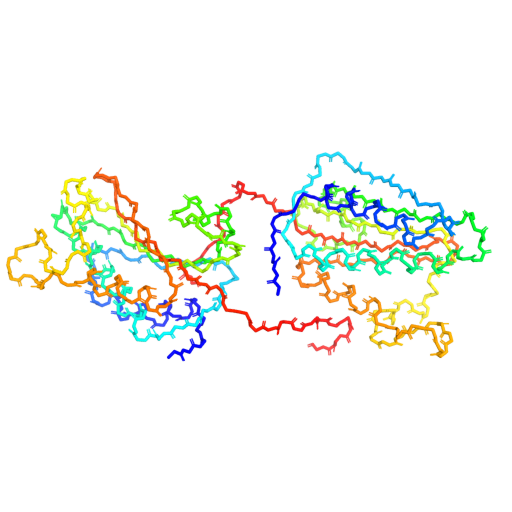 C C . GLY B 1 145 ? -6.864 -8.333 -36.685 1.00 9.36 522 GLY B C 1
ATOM 2449 O O . GLY B 1 145 ? -7.601 -7.358 -36.918 1.00 9.26 522 GLY B O 1
ATOM 2450 N N . TRP B 1 146 ? -5.733 -8.590 -37.338 1.00 8.75 523 TRP B N 1
ATOM 2451 C CA . TRP B 1 146 ? -5.175 -7.740 -38.387 1.00 8.49 523 TRP B CA 1
ATOM 2452 C C . TRP B 1 146 ? -4.676 -8.644 -39.494 1.00 8.28 523 TRP B C 1
ATOM 2453 O O . TRP B 1 146 ? -4.146 -9.714 -39.221 1.00 8.49 523 TRP B O 1
ATOM 2464 N N . ILE B 1 147 ? -4.867 -8.236 -40.739 1.00 8.00 524 ILE B N 1
ATOM 2465 C CA . ILE B 1 147 ? -4.395 -9.001 -41.872 1.00 7.91 524 ILE B CA 1
ATOM 2466 C C . ILE B 1 147 ? -3.521 -8.106 -42.738 1.00 7.91 524 ILE B C 1
ATOM 2467 O O . ILE B 1 147 ? -3.900 -6.971 -43.028 1.00 7.53 524 ILE B O 1
ATOM 2472 N N . HIS B 1 148 ? -2.360 -8.626 -43.125 1.00 8.01 525 HIS B N 1
ATOM 2473 C CA . HIS B 1 148 ? -1.440 -7.938 -44.028 1.00 8.52 525 HIS B CA 1
ATOM 2474 C C . HIS B 1 148 ? -1.092 -8.845 -45.211 1.00 8.71 525 HIS B C 1
ATOM 2475 O O . HIS B 1 148 ? -0.909 -10.043 -45.031 1.00 8.54 525 HIS B O 1
ATOM 2482 N N . VAL B 1 149 ? -1.010 -8.277 -46.417 1.00 9.12 526 VAL B N 1
ATOM 2483 C CA . VAL B 1 149 ? -0.669 -9.055 -47.621 1.00 9.45 526 VAL B CA 1
ATOM 2484 C C . VAL B 1 149 ? 0.692 -8.594 -48.124 1.00 9.93 526 VAL B C 1
ATOM 2485 O O . VAL B 1 149 ? 0.888 -7.402 -48.352 1.00 9.34 526 VAL B O 1
ATOM 2489 N N . HIS B 1 150 ? 1.616 -9.540 -48.287 1.00 10.75 527 HIS B N 1
ATOM 2490 C CA . HIS B 1 150 ? 2.909 -9.288 -48.896 1.00 12.11 527 HIS B CA 1
ATOM 2491 C C . HIS B 1 150 ? 2.990 -10.052 -50.212 1.00 12.59 527 HIS B C 1
ATOM 2492 O O . HIS B 1 150 ? 2.924 -11.281 -50.202 1.00 11.95 527 HIS B O 1
ATOM 2499 N N . SER B 1 151 ? 3.132 -9.342 -51.334 1.00 13.72 528 SER B N 1
ATOM 2500 C CA . SER B 1 151 ? 3.246 -10.012 -52.631 1.00 15.32 528 SER B CA 1
ATOM 2501 C C . SER B 1 151 ? 4.093 -9.305 -53.714 1.00 17.38 528 SER B C 1
ATOM 2502 O O . SER B 1 151 ? 3.835 -8.156 -54.065 1.00 18.28 528 SER B O 1
ATOM 2505 N N . ARG B 1 152 ? 5.069 -10.047 -54.256 1.00 18.83 529 ARG B N 1
ATOM 2506 C CA . ARG B 1 152 ? 5.988 -9.590 -55.295 1.00 19.90 529 ARG B CA 1
ATOM 2507 C C . ARG B 1 152 ? 5.608 -10.410 -56.526 1.00 20.78 529 ARG B C 1
ATOM 2508 O O . ARG B 1 152 ? 5.608 -11.634 -56.451 1.00 19.47 529 ARG B O 1
ATOM 2516 N N . PRO B 1 153 ? 5.223 -9.753 -57.643 1.00 22.76 530 PRO B N 1
ATOM 2517 C CA . PRO B 1 153 ? 4.920 -10.541 -58.849 1.00 23.36 530 PRO B CA 1
ATOM 2518 C C . PRO B 1 153 ? 6.016 -11.539 -59.264 1.00 23.57 530 PRO B C 1
ATOM 2519 O O . PRO B 1 153 ? 7.205 -11.231 -59.176 1.00 24.65 530 PRO B O 1
ATOM 2523 N N . ASN B 1 154 ? 5.574 -12.729 -59.687 1.00 23.85 531 ASN B N 1
ATOM 2524 C CA . ASN B 1 154 ? 6.420 -13.855 -60.100 1.00 23.91 531 ASN B CA 1
ATOM 2525 C C . ASN B 1 154 ? 7.244 -14.477 -58.975 1.00 22.43 531 ASN B C 1
ATOM 2526 O O . ASN B 1 154 ? 8.147 -15.272 -59.249 1.00 23.12 531 ASN B O 1
ATOM 2531 N N . GLU B 1 155 ? 6.929 -14.152 -57.722 1.00 19.86 532 GLU B N 1
ATOM 2532 C CA . GLU B 1 155 ? 7.685 -14.653 -56.588 1.00 18.92 532 GLU B CA 1
ATOM 2533 C C . GLU B 1 155 ? 6.732 -15.451 -55.694 1.00 17.59 532 GLU B C 1
ATOM 2534 O O . GLU B 1 155 ? 6.891 -16.684 -55.496 1.00 18.25 532 GLU B O 1
ATOM 2540 N N . GLY B 1 156 ? 5.744 -14.731 -55.169 1.00 15.46 533 GLY B N 1
ATOM 2541 C CA . GLY B 1 156 ? 4.631 -15.321 -54.440 1.00 13.98 533 GLY B CA 1
ATOM 2542 C C . GLY B 1 156 ? 3.693 -14.354 -53.725 1.00 12.62 533 GLY B C 1
ATOM 2543 O O . GLY B 1 156 ? 3.761 -13.140 -53.911 1.00 12.61 533 GLY B O 1
ATOM 2544 N N . ALA B 1 157 ? 2.770 -14.904 -52.937 1.00 11.23 534 ALA B N 1
ATOM 2545 C CA . ALA B 1 157 ? 1.887 -14.107 -52.082 1.00 10.44 534 ALA B CA 1
ATOM 2546 C C . ALA B 1 157 ? 1.832 -14.711 -50.688 1.00 9.75 534 ALA B C 1
ATOM 2547 O O . ALA B 1 157 ? 1.760 -15.928 -50.544 1.00 9.40 534 ALA B O 1
ATOM 2549 N N . ALA B 1 158 ? 1.863 -13.846 -49.676 1.00 9.15 535 ALA B N 1
ATOM 2550 C CA . ALA B 1 158 ? 1.774 -14.255 -48.282 1.00 8.81 535 ALA B CA 1
ATOM 2551 C C . ALA B 1 158 ? 0.654 -13.457 -47.622 1.00 8.49 535 ALA B C 1
ATOM 2552 O O . ALA B 1 158 ? 0.671 -12.225 -47.630 1.00 8.47 535 ALA B O 1
ATOM 2554 N N . PHE B 1 159 ? -0.348 -14.171 -47.105 1.00 7.98 536 PHE B N 1
ATOM 2555 C CA . PHE B 1 159 ? -1.467 -13.570 -46.406 1.00 7.67 536 PHE B CA 1
ATOM 2556 C C . PHE B 1 159 ? -1.256 -13.876 -44.942 1.00 7.65 536 PHE B C 1
ATOM 2557 O O . PHE B 1 159 ? -1.242 -15.037 -44.552 1.00 7.82 536 PHE B O 1
ATOM 2565 N N . ARG B 1 160 ? -1.112 -12.821 -44.147 1.00 7.55 537 ARG B N 1
ATOM 2566 C CA . ARG B 1 160 ? -0.660 -12.917 -42.773 1.00 7.44 537 ARG B CA 1
ATOM 2567 C C . ARG B 1 160 ? -1.759 -12.442 -41.838 1.00 7.44 537 ARG B C 1
ATOM 2568 O O . ARG B 1 160 ? -2.173 -11.284 -41.906 1.00 7.68 537 ARG B O 1
ATOM 2576 N N . ILE B 1 161 ? -2.216 -13.330 -40.963 1.00 7.51 538 ILE B N 1
ATOM 2577 C CA . ILE B 1 161 ? -3.232 -13.007 -39.956 1.00 7.63 538 ILE B CA 1
ATOM 2578 C C . ILE B 1 161 ? -2.529 -12.897 -38.601 1.00 7.70 538 ILE B C 1
ATOM 2579 O O . ILE B 1 161 ? -1.817 -13.814 -38.195 1.00 7.68 538 ILE B O 1
ATOM 2584 N N . PHE B 1 162 ? -2.767 -11.788 -37.904 1.00 7.59 539 PHE B N 1
ATOM 2585 C CA . PHE B 1 162 ? -2.229 -11.545 -36.582 1.00 7.74 539 PHE B CA 1
ATOM 2586 C C . PHE B 1 162 ? -3.398 -11.504 -35.615 1.00 8.34 539 PHE B C 1
ATOM 2587 O O . PHE B 1 162 ? -4.348 -10.738 -35.820 1.00 8.12 539 PHE B O 1
ATOM 2595 N N . LEU B 1 163 ? -3.350 -12.340 -34.582 1.00 9.05 540 LEU B N 1
ATOM 2596 C CA . LEU B 1 163 ? -4.428 -12.408 -33.585 1.00 9.85 540 LEU B CA 1
ATOM 2597 C C . LEU B 1 163 ? -3.873 -12.169 -32.190 1.00 10.49 540 LEU B C 1
ATOM 2598 O O . LEU B 1 163 ? -2.710 -12.500 -31.928 1.00 10.16 540 LEU B O 1
ATOM 2603 N N . PRO B 1 164 ? -4.691 -11.583 -31.287 1.00 11.56 541 PRO B N 1
ATOM 2604 C CA . PRO B 1 164 ? -4.220 -11.413 -29.911 1.00 12.25 541 PRO B CA 1
ATOM 2605 C C . PRO B 1 164 ? -3.952 -12.745 -29.214 1.00 13.12 541 PRO B C 1
ATOM 2606 O O . PRO B 1 164 ? -4.702 -13.711 -29.410 1.00 13.06 541 PRO B O 1
ATOM 2610 N N . VAL B 1 165 ? -2.871 -12.804 -28.443 1.00 14.62 542 VAL B N 1
ATOM 2611 C CA . VAL B 1 165 ? -2.576 -13.980 -27.622 1.00 16.23 542 VAL B CA 1
ATOM 2612 C C . VAL B 1 165 ? -3.553 -13.981 -26.442 1.00 18.55 542 VAL B C 1
ATOM 2613 O O . VAL B 1 165 ? -3.742 -12.955 -25.802 1.00 17.97 542 VAL B O 1
ATOM 2617 N N . TYR B 1 166 ? -4.190 -15.124 -26.194 1.00 21.76 543 TYR B N 1
ATOM 2618 C CA . TYR B 1 166 ? -5.011 -15.326 -25.009 1.00 26.32 543 TYR B CA 1
ATOM 2619 C C . TYR B 1 166 ? -4.158 -16.035 -23.961 1.00 28.74 543 TYR B C 1
ATOM 2620 O O . TYR B 1 166 ? -3.616 -17.099 -24.238 1.00 28.71 543 TYR B O 1
ATOM 2629 N N . GLU B 1 167 ? -4.046 -15.466 -22.766 1.00 32.07 544 GLU B N 1
ATOM 2630 C CA . GLU B 1 167 ? -3.351 -16.152 -21.667 1.00 37.05 544 GLU B CA 1
ATOM 2631 C C . GLU B 1 167 ? -4.199 -16.382 -20.434 1.00 37.13 544 GLU B C 1
ATOM 2632 O O . GLU B 1 167 ? -4.722 -15.438 -19.823 1.00 40.84 544 GLU B O 1
ATOM 2638 N N . ALA B 1 168 ? -4.370 -17.671 -20.139 1.00 37.56 545 ALA B N 1
ATOM 2639 C CA . ALA B 1 168 ? -4.613 -18.170 -18.792 1.00 38.39 545 ALA B CA 1
ATOM 2640 C C . ALA B 1 168 ? -3.477 -17.678 -17.896 1.00 37.36 545 ALA B C 1
ATOM 2641 O O . ALA B 1 168 ? -2.310 -17.732 -18.286 1.00 36.98 545 ALA B O 1
ATOM 2643 N N . PRO B 1 169 ? -3.820 -17.133 -16.734 1.00 37.65 546 PRO B N 1
ATOM 2644 C CA . PRO B 1 169 ? -2.816 -16.861 -15.697 1.00 37.03 546 PRO B CA 1
ATOM 2645 C C . PRO B 1 169 ? -2.046 -18.143 -15.393 1.00 35.76 546 PRO B C 1
ATOM 2646 O O . PRO B 1 169 ? -2.663 -19.162 -15.098 1.00 34.99 546 PRO B O 1
ATOM 2648 N N . ALA B 1 170 ? -0.722 -18.092 -15.576 1.00 35.15 547 ALA B N 1
ATOM 2649 C CA . ALA B 1 170 ? 0.184 -19.231 -15.377 1.00 34.58 547 ALA B CA 1
ATOM 2650 C C . ALA B 1 170 ? 0.787 -19.251 -13.961 1.00 32.54 547 ALA B C 1
ATOM 2651 O O . ALA B 1 170 ? 1.559 -18.353 -13.580 1.00 34.64 547 ALA B O 1
ATOM 2653 N N . ALA B 1 171 ? 0.406 -20.265 -13.182 1.00 27.33 548 ALA B N 1
ATOM 2654 C CA . ALA B 1 171 ? 0.914 -20.458 -11.828 1.00 24.69 548 ALA B CA 1
ATOM 2655 C C . ALA B 1 171 ? 2.385 -20.864 -11.833 1.00 22.06 548 ALA B C 1
ATOM 2656 O O . ALA B 1 171 ? 2.839 -21.636 -12.677 1.00 21.04 548 ALA B O 1
ATOM 2658 N N . LEU B 1 172 ? 3.093 -20.353 -10.837 1.00 19.45 549 LEU B N 1
ATOM 2659 C CA . LEU B 1 172 ? 4.490 -20.630 -10.630 1.00 17.56 549 LEU B CA 1
ATOM 2660 C C . LEU B 1 172 ? 4.751 -22.125 -10.277 1.00 16.05 549 LEU B C 1
ATOM 2661 O O . LEU B 1 172 ? 3.914 -22.801 -9.650 1.00 16.48 549 LEU B O 1
ATOM 2666 N N . GLU B 1 173 ? 5.870 -22.656 -10.778 1.00 13.15 550 GLU B N 1
ATOM 2667 C CA . GLU B 1 173 ? 6.328 -24.002 -10.422 1.00 11.73 550 GLU B CA 1
ATOM 2668 C C . GLU B 1 173 ? 6.987 -23.977 -9.035 1.00 10.12 550 GLU B C 1
ATOM 2669 O O . GLU B 1 173 ? 7.308 -22.904 -8.485 1.00 9.21 550 GLU B O 1
ATOM 2675 N N . HIS B 1 174 ? 7.131 -25.173 -8.473 1.00 8.81 551 HIS B N 1
ATOM 2676 C CA . HIS B 1 174 ? 7.611 -25.380 -7.111 1.00 8.13 551 HIS B CA 1
ATOM 2677 C C . HIS B 1 174 ? 8.830 -26.284 -7.044 1.00 7.94 551 HIS B C 1
ATOM 2678 O O . HIS B 1 174 ? 8.813 -27.360 -7.615 1.00 7.66 551 HIS B O 1
ATOM 2685 N N . HIS B 1 175 ? 9.873 -25.862 -6.331 1.00 7.46 552 HIS B N 1
ATOM 2686 C CA . HIS B 1 175 ? 11.042 -26.719 -6.125 1.00 7.50 552 HIS B CA 1
ATOM 2687 C C . HIS B 1 175 ? 10.662 -27.925 -5.269 1.00 7.36 552 HIS B C 1
ATOM 2688 O O . HIS B 1 175 ? 9.910 -27.772 -4.324 1.00 7.28 552 HIS B O 1
ATOM 2695 N N . HIS B 1 176 ? 11.178 -29.105 -5.603 1.00 7.20 553 HIS B N 1
ATOM 2696 C CA . HIS B 1 176 ? 10.804 -30.367 -4.912 1.00 7.18 553 HIS B CA 1
ATOM 2697 C C . HIS B 1 176 ? 9.311 -30.716 -4.950 1.00 7.12 553 HIS B C 1
ATOM 2698 O O . HIS B 1 176 ? 8.765 -31.300 -4.005 1.00 6.91 553 HIS B O 1
ATOM 2705 N N . HIS B 1 177 ? 8.673 -30.402 -6.075 1.00 6.93 554 HIS B N 1
ATOM 2706 C CA . HIS B 1 177 ? 7.308 -30.864 -6.336 1.00 6.86 554 HIS B CA 1
ATOM 2707 C C . HIS B 1 177 ? 7.223 -32.394 -6.298 1.00 6.89 554 HIS B C 1
ATOM 2708 O O . HIS B 1 177 ? 6.191 -32.951 -5.931 1.00 6.81 554 HIS B O 1
ATOM 2715 N N . HIS B 1 178 ? 8.322 -33.072 -6.642 1.00 7.00 555 HIS B N 1
ATOM 2716 C CA . HIS B 1 178 ? 8.444 -34.526 -6.489 1.00 7.24 555 HIS B CA 1
ATOM 2717 C C . HIS B 1 178 ? 7.327 -35.313 -7.185 1.00 7.31 555 HIS B C 1
ATOM 2718 O O . HIS B 1 178 ? 6.799 -36.288 -6.624 1.00 7.81 555 HIS B O 1
ATOM 2725 N N . HIS B 1 179 ? 6.964 -34.865 -8.386 1.00 7.17 556 HIS B N 1
ATOM 2726 C CA . HIS B 1 179 ? 6.100 -35.598 -9.295 1.00 7.08 556 HIS B CA 1
ATOM 2727 C C . HIS B 1 179 ? 6.877 -35.852 -10.580 1.00 7.10 556 HIS B C 1
ATOM 2728 O O . HIS B 1 179 ? 6.540 -36.784 -11.309 1.00 7.13 556 HIS B O 1
#

CATH classification: 3.30.565.10

B-factor: mean 17.36, std 9.71, range [4.78, 82.75]

Foldseek 3Di:
DDKDKAFPVCLCVVLVVVLCVVLPLLEAEEEAEEPPAFIAIADSVLVSLLVSLLQVVQSVQCNVVRRYKYKYWYWDFDAQVRCVVVPDVPRDGTKTKIKIWIQGQWDAPVCVVCLLPFQDDPDDPPDDRSNSNVSNVVRLVVQVWDWDWDTDGRRTIMIMIIHHGDDPPDDDDDDPD/DAKAFPVCLCVVLPVVLCVVLDPLAAEAEEEEPPAFIADADSVLVSLLVSLLSVVQSVQAPVPPRHWYKYWYWYWDAQVVCCVVPDVPRDGTKIKTKIKMQGQWDPPVCVVCLLPFQDDPDDPPPDRSNSNVSNVVRLVVQVWDWDWDTDGNGIIMIMIIHHGDDDPDDDDDDPPVD

Organism: Caulobacter vibrioides (NCBI:txid155892)

Solvent-accessible surface area: 19191 Å² total; per-residue (Å²): 86,132,60,69,48,10,48,0,10,104,12,3,45,108,16,30,96,115,2,92,203,84,1,189,152,60,10,126,13,66,50,62,74,26,223,109,34,3,70,1,47,2,16,81,70,50,2,44,41,0,3,61,28,3,0,34,46,4,40,29,41,6,112,97,58,185,35,51,2,39,0,63,3,61,2,15,68,12,69,117,87,72,0,77,151,35,13,37,93,77,8,140,25,74,6,0,1,1,2,3,15,19,89,12,90,16,22,61,104,114,25,51,42,94,15,14,48,53,137,60,62,118,79,86,162,75,82,63,93,19,65,29,22,15,43,0,33,0,0,0,55,50,10,104,6,94,17,61,23,81,12,163,69,158,73,5,7,12,17,26,0,1,4,72,33,41,101,73,107,68,96,62,106,86,79,123,117,185,89,66,12,46,0,7,99,8,4,29,118,20,32,117,97,1,89,187,66,2,178,170,97,4,153,16,64,4,2,1,2,137,90,34,3,68,1,115,3,60,74,70,81,2,41,40,0,0,51,34,3,0,32,38,3,30,17,32,4,105,91,41,183,51,54,12,46,0,68,1,37,0,0,35,6,8,117,84,44,0,76,138,44,14,37,92,77,2,117,23,31,6,0,4,1,9,3,25,16,76,7,49,13,22,61,103,114,20,58,74,94,19,56,68,85,136,52,65,102,70,89,155,74,109,60,96,20,62,30,20,23,55,0,93,38,6,0,82,143,14,105,8,95,22,64,24,78,24,132,67,133,104,11,8,6,16,30,1,1,4,73,36,80,86,65,110,65,99,55,107,98,57,93,112,155,203

InterPro domains:
  IPR001789 Signal transduction response regulator, receiver domain [PF00072] (573-685)
  IPR001789 Signal transduction response regulator, receiver domain [PS50110] (572-688)
  IPR001789 Signal transduction response regulator, receiver domain [SM00448] (571-684)
  IPR003594 Histidine kinase/HSP90-like ATPase domain [PF02518] (420-542)
  IPR003594 Histidine kinase/HSP90-like ATPase domain [SM00387] (419-544)
  IPR003661 Signal transduction histidine kinase, dimerisation/phosphoacceptor domain [PF00512] (314-376)
  IPR003661 Signal transduction histidine kinase, dimerisation/phosphoacceptor domain [SM00388] (312-378)
  IPR003661 Signal transduction histidine kinase, dimerisation/phosphoacceptor domain [cd00082] (310-374)
  IPR004358 Signal transduction histidine kinase-related protein, C-terminal [PR00344] (473-487)
  IPR004358 Signal transduction histidine kinase-related protein, C-terminal [PR00344] (491-501)
  IPR004358 Signal transduction histidine kinase-related protein, C-terminal [PR00344] (504-522)
  IPR004358 Signal transduction histidine kinase-related protein, C-terminal [PR00344] (528-541)
  IPR005467 Histidine kinase domain [PS50109] (319-544)
  IPR011006 CheY-like superfamily [SSF52172] (572-689)
  IPR036097 Signal transduction histidine kinase, dimerisation/phosphoacceptor domain superfamily [SSF47384] (304-375)
  IPR036890 Histidine kinase/HSP90-like ATPase superfamily [G3DSA:3.30.565.10] (378-549)
  IPR036890 Histidine kinase/HSP90-like ATPase superfamily [SSF55874] (368-543)

Radius of gyration: 26.39 Å; Cα contacts (8 Å, |Δi|>4): 715; chains: 2; bounding box: 50×39×79 Å

Secondary structure (DSSP, 8-state):
--EEEEEHHHHHHHHHHHHHHHHTTSSEEEEEEPSSPPEEEEEHHHHHHHHHHHHHHHHHHHGGGTT--EEEEEEEEE-HHHHHHTT-TT--S-EEEEEEEE-SS---HHHHTTTTSTT--SS-TTS--S-HHHHHHHHHHHTT-EEEEEE-TTS-EEEEEEEEPB-TTSPPPEE--/-EEEEHHHHHHHHHHHHHHHH-SSEEEEEEEESSPPEEEE-HHHHHHHHHHHHHHHHHHHHHTTS-EEEEEEEEEEPHHHHHHTT-TT--S-EEEEEEEE-SS---HHHHTTTTSTT--SS-TTS--S-HHHHHHHHHHHTT-EEEEEEETTTEEEEEEEEEPB----PPP-TT---